Protein AF-A0A9C7Z7W5-F1 (afdb_monomer)

Foldseek 3Di:
DALVVLLVLLQVLVVVVVAHEDEFPAAFEVLDDGPCQQLQLLAPDWHKHKYKHKYAFLLPQDLWADLLHGRIFIKTKIKGQDQDDPVVVSVQVSVVSLVDNCVVWPWDWAKDWRPSLLQVWGKITGQIDTNRRRFWDWIWIQAGLNRGGPTGMIMIIGRSSSVCVNSPDPDPDIHDPVRNVSSCCLAPPDDLVVLVVLLVVLLVVLVVCLVVLNLVSSVVSLRVLSNSLSSNCNHPVDDPVRNVVSSNSSSNSSNSSSVSSNVVNVD

Solvent-accessible surface area (backbone atoms only — not comparable to full-atom values): 13882 Å² total; per-residue (Å²): 112,52,48,68,56,50,50,49,48,50,48,55,52,38,36,74,73,67,17,47,78,49,86,55,95,60,71,40,27,65,81,55,67,54,68,71,49,56,51,34,68,62,41,93,60,88,36,51,32,27,31,65,36,42,32,42,30,51,63,55,53,39,87,77,35,40,74,84,52,43,34,63,42,44,29,43,41,34,38,34,58,52,87,81,69,66,61,68,58,53,52,56,56,53,34,47,75,63,76,43,55,71,89,85,45,58,70,43,76,44,79,39,78,51,84,28,54,44,41,29,27,43,35,41,39,26,41,30,26,45,74,83,43,67,27,30,41,40,32,34,38,47,25,49,24,71,42,75,46,94,53,43,28,37,41,37,35,37,35,31,65,36,40,22,47,66,68,69,41,84,78,90,59,74,55,48,72,69,43,39,52,51,21,48,35,35,70,70,65,61,51,64,69,60,51,52,50,49,45,52,52,33,50,53,51,22,52,53,27,46,77,70,70,35,30,70,66,16,43,54,28,44,46,51,40,54,39,50,51,28,31,39,45,52,49,71,59,56,51,73,66,56,48,51,52,52,32,50,54,40,11,54,51,29,25,49,29,44,48,52,47,42,59,68,72,75,106

Secondary structure (DSSP, 8-state):
--HHHHHHHHHHHHHHTT--B----S-EETT---HHHHHHHH-SSPPEEEEEEEEE-GGG--SS-BTTB-SEEEEEEEEEE-SS--HHHHHHHHHHHTT--TTTS-EEEEEEEEEEGGGTEEEEEEEEEETTEEEEEEEEEEEETTEEPSS-EEEEEEEHHHHHHHTT--------HHHHHHHHIIIII--HHHHHHHHHHHHHHHHHHHHTT-HHHHHHHHHHHHHHHHHHHHHH---HHHHHHHHHHHHHHHHHHHHHHHHHH--

Mean predicted aligned error: 4.75 Å

Nearest PDB structures (foldseek):
  3rgl-assembly1_B  TM=8.968E-01  e=1.623E-19  Campylobacter jejuni
  7yse-assembly1_A  TM=9.007E-01  e=3.433E-19  Escherichia coli K-12
  7xjy-assembly1_B  TM=8.923E-01  e=1.804E-18  Oryza sativa Japonica Group
  8h1c-assembly1_B  TM=8.901E-01  e=6.877E-18  Oryza sativa Japonica Group
  7qcf-assembly3_D-2  TM=7.921E-01  e=1.304E-15  Escherichia coli K-12

pLDDT: mean 90.22, std 9.1, range [51.91, 98.81]

Radius of gyration: 18.54 Å; Cα contacts (8 Å, |Δi|>4): 522; chains: 1; bounding box: 46×39×47 Å

Sequence (267 aa):
MDSQEIALRLREFWEAEGCPAIPSYGSIPAGGLTFDVFFGILAPDPWCACQVVSIVDPSVALYDDDPLRPIIDSCLQVTRQDPSGDLRKRFIESLRVLEIDPRDRDVRFVAHGYDLSHLAARAAGWRVLIDGIEVGSLFYVRQLGGIDLKFAPIVVEYFLRRMEFAVGIEGEKMPTERGRQIASYVLEHANPERIGSFLSLHADECEQALGGGLYYQAYDHVLASVYLLSVLTARDGLSAKEYATRTARIADLARGCARAYVEATDA

Structure (mmCIF, N/CA/C/O backbone):
data_AF-A0A9C7Z7W5-F1
#
_entry.id   AF-A0A9C7Z7W5-F1
#
loop_
_atom_site.group_PDB
_atom_site.id
_atom_site.type_symbol
_atom_site.label_atom_id
_atom_site.label_alt_id
_atom_site.label_comp_id
_atom_site.label_asym_id
_atom_site.label_entity_id
_atom_site.label_seq_id
_atom_site.pdbx_PDB_ins_code
_atom_site.Cartn_x
_atom_site.Cartn_y
_atom_site.Cartn_z
_atom_site.occupancy
_atom_site.B_iso_or_equiv
_atom_site.auth_seq_id
_atom_site.auth_comp_id
_atom_site.auth_asym_id
_atom_site.auth_atom_id
_atom_site.pdbx_PDB_model_num
ATOM 1 N N . MET A 1 1 ? 6.626 3.732 -24.593 1.00 86.19 1 MET A N 1
ATOM 2 C CA . MET A 1 1 ? 5.348 3.893 -23.876 1.00 86.19 1 MET A CA 1
ATOM 3 C C . MET A 1 1 ? 5.620 4.534 -22.530 1.00 86.19 1 MET A C 1
ATOM 5 O O . MET A 1 1 ? 6.415 3.978 -21.783 1.00 86.19 1 MET A O 1
ATOM 9 N N . ASP A 1 2 ? 5.040 5.696 -22.240 1.00 88.75 2 ASP A N 1
ATOM 10 C CA . ASP A 1 2 ? 5.190 6.338 -20.924 1.00 88.75 2 ASP A CA 1
ATOM 11 C C . ASP A 1 2 ? 4.225 5.744 -19.876 1.00 88.75 2 ASP A C 1
ATOM 13 O O . ASP A 1 2 ? 3.385 4.900 -20.192 1.00 88.75 2 ASP A O 1
ATOM 17 N N . SER A 1 3 ? 4.326 6.184 -18.618 1.00 89.69 3 SER A N 1
ATOM 18 C CA . SER A 1 3 ? 3.473 5.722 -17.514 1.00 89.69 3 SER A CA 1
ATOM 19 C C . SER A 1 3 ? 1.976 5.894 -17.788 1.00 89.69 3 SER A C 1
ATOM 21 O O . SER A 1 3 ? 1.184 5.089 -17.302 1.00 89.69 3 SER A O 1
ATOM 23 N N . GLN A 1 4 ? 1.567 6.931 -18.531 1.00 90.56 4 GLN A N 1
ATOM 24 C CA . GLN A 1 4 ? 0.152 7.172 -18.830 1.00 90.56 4 GLN A CA 1
ATOM 25 C C . GLN A 1 4 ? -0.360 6.151 -19.844 1.00 90.56 4 GLN A C 1
ATOM 27 O O . GLN A 1 4 ? -1.421 5.560 -19.638 1.00 90.56 4 GLN A O 1
ATOM 32 N N . GLU A 1 5 ? 0.417 5.898 -20.897 1.00 93.31 5 GLU A N 1
ATOM 33 C CA . GLU A 1 5 ? 0.101 4.885 -21.899 1.00 93.31 5 GLU A CA 1
ATOM 34 C C . GLU A 1 5 ? 0.120 3.470 -21.298 1.00 93.31 5 GLU A C 1
ATOM 36 O O . GLU A 1 5 ? -0.804 2.691 -21.529 1.00 93.31 5 GLU A O 1
ATOM 41 N N . ILE A 1 6 ? 1.124 3.149 -20.472 1.00 94.88 6 ILE A N 1
ATOM 42 C CA . ILE A 1 6 ? 1.211 1.864 -19.759 1.00 94.88 6 ILE A CA 1
ATOM 43 C C . ILE A 1 6 ? -0.020 1.663 -18.869 1.00 94.88 6 ILE A C 1
ATOM 45 O O . ILE A 1 6 ? -0.659 0.610 -18.927 1.00 94.88 6 ILE A O 1
ATOM 49 N N . ALA A 1 7 ? -0.375 2.669 -18.063 1.00 95.25 7 ALA A N 1
ATOM 50 C CA . ALA A 1 7 ? -1.538 2.595 -17.187 1.00 95.25 7 ALA A CA 1
ATOM 51 C C . ALA A 1 7 ? -2.838 2.405 -17.974 1.00 95.25 7 ALA A C 1
ATOM 53 O O . ALA A 1 7 ? -3.679 1.613 -17.557 1.00 95.25 7 ALA A O 1
ATOM 54 N N . LEU A 1 8 ? -3.002 3.098 -19.106 1.00 95.94 8 LEU A N 1
ATOM 55 C CA . LEU A 1 8 ? -4.180 2.960 -19.960 1.00 95.94 8 LEU A CA 1
ATOM 56 C C . LEU A 1 8 ? -4.316 1.531 -20.499 1.00 95.94 8 LEU A C 1
ATOM 58 O O . LEU A 1 8 ? -5.351 0.908 -20.281 1.00 95.94 8 LEU A O 1
ATOM 62 N N . ARG A 1 9 ? -3.264 0.980 -21.120 1.00 97.06 9 ARG A N 1
ATOM 63 C CA . ARG A 1 9 ? -3.315 -0.374 -21.701 1.00 97.06 9 ARG A CA 1
ATOM 64 C C . ARG A 1 9 ? -3.549 -1.456 -20.646 1.00 97.06 9 ARG A C 1
ATOM 66 O O . ARG A 1 9 ? -4.314 -2.391 -20.872 1.00 97.06 9 ARG A O 1
ATOM 73 N N . LEU A 1 10 ? -2.909 -1.338 -19.480 1.00 96.81 10 LEU A N 1
ATOM 74 C CA . LEU A 1 10 ? -3.140 -2.274 -18.378 1.00 96.81 10 LEU A CA 1
ATOM 75 C C . LEU A 1 10 ? -4.563 -2.153 -17.816 1.00 96.81 10 LEU A C 1
ATOM 77 O O . LEU A 1 10 ? -5.174 -3.174 -17.515 1.00 96.81 10 LEU A O 1
ATOM 81 N N . ARG A 1 11 ? -5.110 -0.937 -17.689 1.00 96.06 11 ARG A N 1
ATOM 82 C CA . ARG A 1 11 ? -6.509 -0.744 -17.279 1.00 96.06 11 ARG A CA 1
ATOM 83 C C . ARG A 1 11 ? -7.469 -1.417 -18.250 1.00 96.06 11 ARG A C 1
ATOM 85 O O . ARG A 1 11 ? -8.295 -2.197 -17.800 1.00 96.06 11 ARG A O 1
ATOM 92 N N . GLU A 1 12 ? -7.309 -1.190 -19.551 1.00 96.81 12 GLU A N 1
ATOM 93 C CA . GLU A 1 12 ? -8.142 -1.821 -20.584 1.00 96.81 12 GLU A CA 1
ATOM 94 C C . GLU A 1 12 ? -8.078 -3.357 -20.509 1.00 96.81 12 GLU A C 1
ATOM 96 O O . GLU A 1 12 ? -9.102 -4.033 -20.615 1.00 96.81 12 GLU A O 1
ATOM 101 N N . PHE A 1 13 ? -6.888 -3.920 -20.260 1.00 96.25 13 PHE A N 1
ATOM 102 C CA . PHE A 1 13 ? -6.719 -5.357 -20.028 1.00 96.25 13 PHE A CA 1
ATOM 103 C C . PHE A 1 13 ? -7.526 -5.847 -18.815 1.00 96.25 13 PHE A C 1
ATOM 105 O O . PHE A 1 13 ? -8.248 -6.839 -18.912 1.00 96.25 13 PHE A O 1
ATOM 112 N N . TRP A 1 14 ? -7.428 -5.163 -17.674 1.00 94.44 14 TRP A N 1
ATOM 113 C CA . TRP A 1 14 ? -8.122 -5.577 -16.452 1.00 94.44 14 TRP A CA 1
ATOM 114 C C . TRP A 1 14 ? -9.634 -5.345 -16.514 1.00 94.44 14 TRP A C 1
ATOM 116 O O . TRP A 1 14 ? -10.393 -6.171 -16.005 1.00 94.44 14 TRP A O 1
ATOM 126 N N . GLU A 1 15 ? -10.088 -4.300 -17.203 1.00 95.12 15 GLU A N 1
ATOM 127 C CA . GLU A 1 15 ? -11.504 -4.082 -17.501 1.00 95.12 15 GLU A CA 1
ATOM 128 C C . GLU A 1 15 ? -12.072 -5.228 -18.347 1.00 95.12 15 GLU A C 1
ATOM 130 O O . GLU A 1 15 ? -13.135 -5.761 -18.023 1.00 95.12 15 GLU A O 1
ATOM 135 N N . ALA A 1 16 ? -11.334 -5.683 -19.366 1.00 94.44 16 ALA A N 1
ATOM 136 C CA . ALA A 1 16 ? -11.712 -6.851 -20.164 1.00 94.44 16 ALA A CA 1
ATOM 137 C C . ALA A 1 16 ? -11.732 -8.162 -19.349 1.00 94.44 16 ALA A C 1
ATOM 139 O O . ALA A 1 16 ? -12.512 -9.065 -19.651 1.00 94.44 16 ALA A O 1
ATOM 140 N N . GLU A 1 17 ? -10.930 -8.258 -18.284 1.00 90.44 17 GLU A N 1
ATOM 141 C CA . GLU A 1 17 ? -10.930 -9.373 -17.323 1.00 90.44 17 GLU A CA 1
ATOM 142 C C . GLU A 1 17 ? -12.014 -9.248 -16.227 1.00 90.44 17 GLU A C 1
ATOM 144 O O . GLU A 1 17 ? -12.068 -10.084 -15.316 1.00 90.44 17 GLU A O 1
ATOM 149 N N . GLY A 1 18 ? -12.894 -8.242 -16.325 1.00 90.44 18 GLY A N 1
ATOM 150 C CA . GLY A 1 18 ? -14.046 -8.036 -15.442 1.00 90.44 18 GLY A CA 1
ATOM 151 C C . GLY A 1 18 ? -13.781 -7.136 -14.233 1.00 90.44 18 GLY A C 1
ATOM 152 O O . GLY A 1 18 ? -14.561 -7.154 -13.284 1.00 90.44 18 GLY A O 1
ATOM 153 N N . CYS A 1 19 ? -12.691 -6.368 -14.245 1.00 92.69 19 CYS A N 1
ATOM 154 C CA . CYS A 1 19 ? -12.271 -5.513 -13.139 1.00 92.69 19 CYS A CA 1
ATOM 155 C C . CYS A 1 19 ? -12.368 -4.034 -13.541 1.00 92.69 19 CYS A C 1
ATOM 157 O O . CYS A 1 19 ? -11.417 -3.499 -14.115 1.00 92.69 19 CYS A O 1
ATOM 159 N N . PRO A 1 20 ? -13.512 -3.373 -13.280 1.00 93.88 20 PRO A N 1
ATOM 160 C CA . PRO A 1 20 ? -13.775 -2.015 -13.746 1.00 93.88 20 PRO A CA 1
ATOM 161 C C . PRO A 1 20 ? -12.736 -1.016 -13.236 1.00 93.88 20 PRO A C 1
ATOM 163 O O . PRO A 1 20 ? -12.264 -1.125 -12.099 1.00 93.88 20 PRO A O 1
ATOM 166 N N . ALA A 1 21 ? -12.410 -0.014 -14.056 1.00 94.44 21 ALA A N 1
ATOM 167 C CA . ALA A 1 21 ? -11.600 1.096 -13.593 1.00 94.44 21 ALA A CA 1
ATOM 168 C C . ALA A 1 21 ? -12.416 2.035 -12.704 1.00 94.44 21 ALA A C 1
ATOM 170 O O . ALA A 1 21 ? -13.480 2.519 -13.097 1.00 94.44 21 ALA A O 1
ATOM 171 N N . ILE A 1 22 ? -11.881 2.341 -11.529 1.00 94.25 22 ILE A N 1
ATOM 172 C CA . ILE A 1 22 ? -12.480 3.275 -10.577 1.00 94.25 22 ILE A CA 1
ATOM 173 C C . ILE A 1 22 ? -11.538 4.460 -10.334 1.00 94.25 22 ILE A C 1
ATOM 175 O O . ILE A 1 22 ? -10.316 4.326 -10.480 1.00 94.25 22 ILE A O 1
ATOM 179 N N . PRO A 1 23 ? -12.073 5.645 -9.996 1.00 91.62 23 PRO A N 1
ATOM 180 C CA . PRO A 1 23 ? -11.237 6.748 -9.555 1.00 91.62 23 PRO A CA 1
ATOM 181 C C . PRO A 1 23 ? -10.585 6.404 -8.215 1.00 91.62 23 PRO A C 1
ATOM 183 O O . PRO A 1 23 ? -11.223 5.835 -7.336 1.00 91.62 23 PRO A O 1
ATOM 186 N N . SER A 1 24 ? -9.325 6.798 -8.046 1.00 88.88 24 SER A N 1
ATOM 187 C CA . SER A 1 24 ? -8.667 6.715 -6.744 1.00 88.88 24 SER A CA 1
ATOM 188 C C . SER A 1 24 ? -9.140 7.852 -5.837 1.00 88.88 24 SER A C 1
ATOM 190 O O . SER A 1 24 ? -9.234 8.999 -6.279 1.00 88.88 24 SER A O 1
ATOM 192 N N . TYR A 1 25 ? -9.394 7.542 -4.563 1.00 88.44 25 TYR A N 1
ATOM 193 C CA . TYR A 1 25 ? -9.739 8.540 -3.543 1.00 88.44 25 TYR A CA 1
ATOM 194 C C . TYR A 1 25 ? -8.619 9.571 -3.319 1.00 88.44 25 TYR A C 1
ATOM 196 O O . TYR A 1 25 ? -8.880 10.757 -3.130 1.00 88.44 25 TYR A O 1
ATOM 204 N N . GLY A 1 26 ? -7.359 9.132 -3.365 1.00 89.25 26 GLY A N 1
ATOM 205 C CA . GLY A 1 26 ? -6.202 9.971 -3.079 1.00 89.25 26 GLY A CA 1
ATOM 206 C C . GLY A 1 26 ? -4.907 9.170 -3.006 1.00 89.25 26 GLY A C 1
ATOM 207 O O . GLY A 1 26 ? -4.882 7.960 -3.229 1.00 89.25 26 GLY A O 1
ATOM 208 N N . SER A 1 27 ? -3.806 9.854 -2.693 1.00 91.81 27 SER A N 1
ATOM 209 C CA . SER A 1 27 ? -2.528 9.182 -2.457 1.00 91.81 27 SER A CA 1
ATOM 210 C C . SER A 1 27 ? -2.563 8.351 -1.179 1.00 91.81 27 SER A C 1
ATOM 212 O O . SER A 1 27 ? -3.127 8.792 -0.179 1.00 91.81 27 SER A O 1
ATOM 214 N N . ILE A 1 28 ? -1.869 7.218 -1.180 1.00 94.06 28 ILE A N 1
ATOM 215 C CA . ILE A 1 28 ? -1.703 6.366 0.002 1.00 94.06 28 ILE A CA 1
ATOM 216 C C . ILE A 1 28 ? -0.230 6.306 0.425 1.00 94.06 28 ILE A C 1
ATOM 218 O O . ILE A 1 28 ? 0.661 6.481 -0.414 1.00 94.06 28 ILE A O 1
ATOM 222 N N . PRO A 1 29 ? 0.068 6.051 1.708 1.00 93.94 29 PRO A N 1
ATOM 223 C CA . PRO A 1 29 ? 1.420 5.687 2.105 1.00 93.94 29 PRO A CA 1
ATOM 224 C C . PRO A 1 29 ? 1.806 4.315 1.539 1.00 93.94 29 PRO A C 1
ATOM 226 O O . PRO A 1 29 ? 0.943 3.457 1.336 1.00 93.94 29 PRO A O 1
ATOM 229 N N . ALA A 1 30 ? 3.102 4.068 1.345 1.00 87.81 30 ALA A N 1
ATOM 230 C CA . ALA A 1 30 ? 3.581 2.713 1.076 1.00 87.81 30 ALA A CA 1
ATOM 231 C C . ALA A 1 30 ? 3.160 1.739 2.186 1.00 87.81 30 ALA A C 1
ATOM 233 O O . ALA A 1 30 ? 3.174 2.073 3.371 1.00 87.81 30 ALA A O 1
ATOM 234 N N . GLY A 1 31 ? 2.735 0.539 1.785 1.00 84.06 31 GLY A N 1
ATOM 235 C CA . GLY A 1 31 ? 2.129 -0.444 2.685 1.00 84.06 31 GLY A CA 1
ATOM 236 C C . GLY A 1 31 ? 0.690 -0.114 3.108 1.00 84.06 31 GLY A C 1
ATOM 237 O O . GLY A 1 31 ? 0.086 -0.891 3.845 1.00 84.06 31 GLY A O 1
ATOM 238 N N . GLY A 1 32 ? 0.117 1.011 2.675 1.00 88.31 32 GLY A N 1
ATOM 239 C CA . GLY A 1 32 ? -1.316 1.278 2.781 1.00 88.31 32 GLY A CA 1
ATOM 240 C C . GLY A 1 32 ? -2.119 0.512 1.726 1.00 88.31 32 GLY A C 1
ATOM 241 O O . GLY A 1 32 ? -1.583 0.085 0.706 1.00 88.31 32 GLY A O 1
ATOM 242 N N . LEU A 1 33 ? -3.422 0.367 1.957 1.00 91.75 33 LEU A N 1
ATOM 243 C CA . LEU A 1 33 ? -4.390 -0.066 0.947 1.00 91.75 33 LEU A CA 1
ATOM 244 C C . LEU A 1 33 ? -5.354 1.098 0.712 1.00 91.75 33 LEU A C 1
ATOM 246 O O . LEU A 1 33 ? -5.660 1.828 1.654 1.00 91.75 33 LEU A O 1
ATOM 250 N N . THR A 1 34 ? -5.839 1.311 -0.514 1.00 92.44 34 THR A N 1
ATOM 251 C CA . THR A 1 34 ? -6.902 2.313 -0.690 1.00 92.44 34 THR A CA 1
ATOM 252 C C . THR A 1 34 ? -8.182 1.843 -0.008 1.00 92.44 34 THR A C 1
ATOM 254 O O . THR A 1 34 ? -8.346 0.660 0.294 1.00 92.44 34 THR A O 1
ATOM 257 N N . PHE A 1 35 ? -9.125 2.764 0.161 1.00 91.94 35 PHE A N 1
ATOM 258 C CA . PHE A 1 35 ? -10.491 2.481 0.590 1.00 91.94 35 PHE A CA 1
ATOM 259 C C . PHE A 1 35 ? -11.117 1.303 -0.157 1.00 91.94 35 PHE A C 1
ATOM 261 O O . PHE A 1 35 ? -11.547 0.327 0.454 1.00 91.94 35 PHE A O 1
ATOM 268 N N . ASP A 1 36 ? -11.099 1.374 -1.482 1.00 90.19 36 ASP A N 1
ATOM 269 C CA . ASP A 1 36 ? -11.708 0.387 -2.371 1.00 90.19 36 ASP A CA 1
ATOM 270 C C . ASP A 1 36 ? -11.054 -0.990 -2.258 1.00 90.19 36 ASP A C 1
ATOM 272 O O . ASP A 1 36 ? -11.703 -2.009 -2.477 1.00 90.19 36 ASP A O 1
ATOM 276 N N . VAL A 1 37 ? -9.771 -1.042 -1.892 1.00 90.88 37 VAL A N 1
ATOM 277 C CA . VAL A 1 37 ? -9.077 -2.306 -1.644 1.00 90.88 37 VAL A CA 1
ATOM 278 C C . VAL A 1 37 ? -9.360 -2.810 -0.236 1.00 90.88 37 VAL A C 1
ATOM 280 O O . VAL A 1 37 ? -9.774 -3.953 -0.076 1.00 90.88 37 VAL A O 1
ATOM 283 N N . PHE A 1 38 ? -9.179 -1.974 0.788 1.00 93.69 38 PHE A N 1
ATOM 284 C CA . PHE A 1 38 ? -9.350 -2.373 2.183 1.00 93.69 38 PHE A CA 1
ATOM 285 C C . PHE A 1 38 ? -10.782 -2.837 2.470 1.00 93.69 38 PHE A C 1
ATOM 287 O O . PHE A 1 38 ? -10.984 -3.941 2.972 1.00 93.69 38 PHE A O 1
ATOM 294 N N . PHE A 1 39 ? -11.777 -2.025 2.110 1.00 93.25 39 PHE A N 1
ATOM 295 C CA . PHE A 1 39 ? -13.184 -2.349 2.330 1.00 93.25 39 PHE A CA 1
ATOM 296 C C . PHE A 1 39 ? -13.727 -3.312 1.273 1.00 93.25 39 PHE A C 1
ATOM 298 O O . PHE A 1 39 ? -14.463 -4.227 1.624 1.00 93.25 39 PHE A O 1
ATOM 305 N N . GLY A 1 40 ? -13.310 -3.200 0.006 1.00 90.62 40 GLY A N 1
ATOM 306 C CA . GLY A 1 40 ? -13.745 -4.127 -1.046 1.00 90.62 40 GLY A CA 1
ATOM 307 C C . GLY A 1 40 ? -13.301 -5.575 -0.805 1.00 90.62 40 GLY A C 1
ATOM 308 O O . GLY A 1 40 ? -14.031 -6.515 -1.111 1.00 90.62 40 GLY A O 1
ATOM 309 N N . ILE A 1 41 ? -12.135 -5.790 -0.189 1.00 89.19 41 ILE A N 1
ATOM 310 C CA . ILE A 1 41 ? -11.704 -7.125 0.259 1.00 89.19 41 ILE A CA 1
ATOM 311 C C . ILE A 1 41 ? -12.621 -7.689 1.354 1.00 89.19 41 ILE A C 1
ATOM 313 O O . ILE A 1 41 ? -12.842 -8.899 1.398 1.00 89.19 41 ILE A O 1
ATOM 317 N N . LEU A 1 42 ? -13.115 -6.829 2.242 1.00 91.19 42 LEU A N 1
ATOM 318 C CA . LEU A 1 42 ? -13.975 -7.204 3.365 1.00 91.19 42 LEU A CA 1
ATOM 319 C C . LEU A 1 42 ? -15.455 -7.292 2.977 1.00 91.19 42 LEU A C 1
ATOM 321 O O . LEU A 1 42 ? -16.257 -7.743 3.790 1.00 91.19 42 LEU A O 1
ATOM 325 N N . ALA A 1 43 ? -15.817 -6.843 1.773 1.00 89.00 43 ALA A N 1
ATOM 326 C CA . ALA A 1 43 ? -17.192 -6.810 1.307 1.00 89.00 43 ALA A CA 1
ATOM 327 C C . ALA A 1 43 ? -17.806 -8.223 1.263 1.00 89.00 43 ALA A C 1
ATOM 329 O O . ALA A 1 43 ? -17.103 -9.189 0.938 1.00 89.00 43 ALA A O 1
ATOM 330 N N . PRO A 1 44 ? -19.114 -8.355 1.558 1.00 84.12 44 PRO A N 1
ATOM 331 C CA . PRO A 1 44 ? -19.796 -9.647 1.537 1.00 84.12 44 PRO A CA 1
ATOM 332 C C . PRO A 1 44 ? -19.864 -10.248 0.126 1.00 84.12 44 PRO A C 1
ATOM 334 O O . PRO A 1 44 ? -19.740 -11.466 -0.034 1.00 84.12 44 PRO A O 1
ATOM 337 N N . ASP A 1 45 ? -20.021 -9.395 -0.889 1.00 84.38 45 ASP A N 1
ATOM 338 C CA . ASP A 1 45 ? -20.040 -9.787 -2.294 1.00 84.38 45 ASP A CA 1
ATOM 339 C C . ASP A 1 45 ? -18.633 -9.736 -2.918 1.00 84.38 45 ASP A C 1
ATOM 341 O O . ASP A 1 45 ? -17.834 -8.858 -2.575 1.00 84.38 45 ASP A O 1
ATOM 345 N N . PRO A 1 46 ? -18.317 -10.630 -3.879 1.00 81.81 46 PRO A N 1
ATOM 346 C CA . PRO A 1 46 ? -17.043 -10.598 -4.582 1.00 81.81 46 PRO A CA 1
ATOM 347 C C . PRO A 1 46 ? -16.764 -9.248 -5.247 1.00 81.81 46 PRO A C 1
ATOM 349 O O . PRO A 1 46 ? -17.498 -8.804 -6.128 1.00 81.81 46 PRO A O 1
ATOM 352 N N . TRP A 1 47 ? -15.650 -8.629 -4.862 1.00 84.50 47 TRP A N 1
ATOM 353 C CA . TRP A 1 47 ? -15.195 -7.351 -5.402 1.00 84.50 47 TRP A CA 1
ATOM 354 C C . TRP A 1 47 ? -14.111 -7.530 -6.475 1.00 84.50 47 TRP A C 1
ATOM 356 O O . TRP A 1 47 ? -13.172 -8.319 -6.300 1.00 84.50 47 TRP A O 1
ATOM 366 N N . CYS A 1 48 ? -14.208 -6.759 -7.566 1.00 89.50 48 CYS A N 1
ATOM 367 C CA . CYS A 1 48 ? -13.069 -6.480 -8.437 1.00 89.50 48 CYS A CA 1
ATOM 368 C C . CYS A 1 48 ? -13.013 -5.009 -8.857 1.00 89.50 48 CYS A C 1
ATOM 370 O O . CYS A 1 48 ? -14.043 -4.435 -9.200 1.00 89.50 48 CYS A O 1
ATOM 372 N N . ALA A 1 49 ? -11.811 -4.430 -8.898 1.00 92.44 49 ALA A N 1
ATOM 373 C CA . ALA A 1 49 ? -11.567 -3.099 -9.447 1.00 92.44 49 ALA A CA 1
ATOM 374 C C . ALA A 1 49 ? -10.094 -2.897 -9.835 1.00 92.44 49 ALA A C 1
ATOM 376 O O . ALA A 1 49 ? -9.201 -3.561 -9.299 1.00 92.44 49 ALA A O 1
ATOM 377 N N . CYS A 1 50 ? -9.833 -1.939 -10.725 1.00 94.00 50 CYS A N 1
ATOM 378 C CA . CYS A 1 50 ? -8.495 -1.414 -10.989 1.00 94.00 50 CYS A CA 1
ATOM 379 C C . CYS A 1 50 ? -8.451 0.117 -10.871 1.00 94.00 50 CYS A C 1
ATOM 381 O O . CYS A 1 50 ? -9.412 0.811 -11.192 1.00 94.00 50 CYS A O 1
ATOM 383 N N . GLN A 1 51 ? -7.337 0.667 -10.396 1.00 94.38 51 GLN A N 1
ATOM 384 C CA . GLN A 1 51 ? -7.182 2.108 -10.176 1.00 94.38 51 GLN A CA 1
ATOM 385 C C . GLN A 1 51 ? -5.716 2.523 -10.205 1.00 94.38 51 GLN A C 1
ATOM 387 O O . GLN A 1 51 ? -4.835 1.785 -9.765 1.00 94.38 51 GLN A O 1
ATOM 392 N N . VAL A 1 52 ? -5.453 3.727 -10.707 1.00 95.00 52 VAL A N 1
ATOM 393 C CA . VAL A 1 52 ? -4.122 4.337 -10.634 1.00 95.00 52 VAL A CA 1
ATOM 394 C C . VAL A 1 52 ? -4.030 5.136 -9.343 1.00 95.00 52 VAL A C 1
ATOM 396 O O . VAL A 1 52 ? -4.843 6.026 -9.105 1.00 95.00 52 VAL A O 1
ATOM 399 N N . VAL A 1 53 ? -3.029 4.827 -8.526 1.00 94.06 53 VAL A N 1
ATOM 400 C CA . VAL A 1 53 ? -2.835 5.382 -7.188 1.00 94.06 53 VAL A CA 1
ATOM 401 C C . VAL A 1 53 ? -1.435 5.970 -7.087 1.00 94.06 53 VAL A C 1
ATOM 403 O O . VAL A 1 53 ? -0.460 5.382 -7.556 1.00 94.06 53 VAL A O 1
ATOM 406 N N . SER A 1 54 ? -1.323 7.141 -6.464 1.00 93.06 54 SER A N 1
ATOM 407 C CA . SER A 1 54 ? -0.021 7.695 -6.080 1.00 93.06 54 SER A CA 1
ATOM 408 C C . SER A 1 54 ? 0.383 7.148 -4.716 1.00 93.06 54 SER A C 1
ATOM 410 O O . SER A 1 54 ? -0.387 7.252 -3.762 1.00 93.06 54 SER A O 1
ATOM 412 N N . ILE A 1 55 ? 1.584 6.591 -4.619 1.00 92.31 55 ILE A N 1
ATOM 413 C CA . ILE A 1 55 ? 2.141 6.056 -3.377 1.00 92.31 55 ILE A CA 1
ATOM 414 C C . ILE A 1 55 ? 3.237 7.001 -2.908 1.00 92.31 55 ILE A C 1
ATOM 416 O O . ILE A 1 55 ? 4.107 7.373 -3.692 1.00 92.31 55 ILE A O 1
ATOM 420 N N . VAL A 1 56 ? 3.203 7.389 -1.636 1.00 92.62 56 VAL A N 1
ATOM 421 C CA . VAL A 1 56 ? 4.278 8.171 -1.018 1.00 92.62 56 VAL A CA 1
ATOM 422 C C . VAL A 1 56 ? 4.954 7.316 0.043 1.00 92.62 56 VAL A C 1
ATOM 424 O O . VAL A 1 56 ? 4.297 6.845 0.972 1.00 92.62 56 VAL A O 1
ATOM 427 N N . ASP A 1 57 ? 6.262 7.119 -0.077 1.00 91.81 57 ASP A N 1
ATOM 428 C CA . ASP A 1 57 ? 7.042 6.286 0.837 1.00 91.81 57 ASP A CA 1
ATOM 429 C C . ASP A 1 57 ? 8.147 7.089 1.538 1.00 91.81 57 ASP A C 1
ATOM 431 O O . ASP A 1 57 ? 9.296 7.100 1.100 1.00 91.81 57 ASP A O 1
ATOM 435 N N . PRO A 1 58 ? 7.847 7.745 2.670 1.00 91.69 58 PRO A N 1
ATOM 436 C CA . PRO A 1 58 ? 8.868 8.435 3.453 1.00 91.69 58 PRO A CA 1
ATOM 437 C C . PRO A 1 58 ? 10.038 7.543 3.892 1.00 91.69 58 PRO A C 1
ATOM 439 O O . PRO A 1 58 ? 11.119 8.061 4.156 1.00 91.69 58 PRO A O 1
ATOM 442 N N . SER A 1 59 ? 9.848 6.219 3.981 1.00 87.94 59 SER A N 1
ATOM 443 C CA . SER A 1 59 ? 10.878 5.298 4.480 1.00 87.94 59 SER A CA 1
ATOM 444 C C . SER A 1 59 ? 12.065 5.138 3.528 1.00 87.94 59 SER A C 1
ATOM 446 O O . SER A 1 59 ? 13.137 4.707 3.952 1.00 87.94 59 SER A O 1
ATOM 448 N N . VAL A 1 60 ? 11.894 5.517 2.258 1.00 87.50 60 VAL A N 1
ATOM 449 C CA . VAL A 1 60 ? 12.935 5.455 1.221 1.00 87.50 60 VAL A CA 1
ATOM 450 C C . VAL A 1 60 ? 13.527 6.823 0.907 1.00 87.50 60 VAL A C 1
ATOM 452 O O . VAL A 1 60 ? 14.176 6.985 -0.122 1.00 87.50 60 VAL A O 1
ATOM 455 N N . ALA A 1 61 ? 13.296 7.820 1.765 1.00 85.56 61 ALA A N 1
ATOM 456 C CA . ALA A 1 61 ? 13.805 9.167 1.561 1.00 85.56 61 ALA A CA 1
ATOM 457 C C . ALA A 1 61 ? 15.332 9.169 1.370 1.00 85.56 61 ALA A C 1
ATOM 459 O O . ALA A 1 61 ? 16.096 8.850 2.280 1.00 85.56 61 ALA A O 1
ATOM 460 N N . LEU A 1 62 ? 15.759 9.573 0.175 1.00 80.38 62 LEU A N 1
ATOM 461 C CA . LEU A 1 62 ? 17.145 9.803 -0.218 1.00 80.38 62 LEU A CA 1
ATOM 462 C C . LEU A 1 62 ? 17.238 11.192 -0.862 1.00 80.38 62 LEU A C 1
ATOM 464 O O . LEU A 1 62 ? 16.283 11.653 -1.487 1.00 80.38 62 LEU A O 1
ATOM 468 N N . TYR A 1 63 ? 18.382 11.867 -0.713 1.00 68.31 63 TYR A N 1
ATOM 469 C CA . TYR A 1 63 ? 18.617 13.167 -1.359 1.00 68.31 63 TYR A CA 1
ATOM 470 C C . TYR A 1 63 ? 18.571 13.058 -2.886 1.00 68.31 63 TYR A C 1
ATOM 472 O O . TYR A 1 63 ? 17.942 13.880 -3.557 1.00 68.31 63 TYR A O 1
ATOM 480 N N . ASP A 1 64 ? 19.182 11.993 -3.399 1.00 66.00 64 ASP A N 1
ATOM 481 C CA . ASP A 1 64 ? 19.160 11.607 -4.800 1.00 66.00 64 ASP A CA 1
ATOM 482 C C . ASP A 1 64 ? 18.133 10.471 -4.959 1.00 66.00 64 ASP A C 1
ATOM 484 O O . ASP A 1 64 ? 18.490 9.297 -4.932 1.00 66.00 64 ASP A O 1
ATOM 488 N N . ASP A 1 65 ? 16.844 10.840 -5.006 1.00 69.06 65 ASP A N 1
ATOM 489 C CA . ASP A 1 65 ? 15.677 9.982 -5.306 1.00 69.06 65 ASP A CA 1
ATOM 490 C C . ASP A 1 65 ? 16.043 8.877 -6.311 1.00 69.06 65 ASP A C 1
ATOM 492 O O . ASP A 1 65 ? 16.395 9.156 -7.460 1.00 69.06 65 ASP A O 1
ATOM 496 N N . ASP A 1 66 ? 15.988 7.623 -5.861 1.00 77.69 66 ASP A N 1
ATOM 497 C CA . ASP A 1 66 ? 16.317 6.463 -6.686 1.00 77.69 66 ASP A CA 1
ATOM 498 C C . ASP A 1 66 ? 15.228 6.302 -7.762 1.00 77.69 66 ASP A C 1
ATOM 500 O O . ASP A 1 66 ? 14.059 6.104 -7.418 1.00 77.69 66 ASP A O 1
ATOM 504 N N . PRO A 1 67 ? 15.556 6.348 -9.067 1.00 75.69 67 PRO A N 1
ATOM 505 C CA . PRO A 1 67 ? 14.552 6.209 -10.120 1.00 75.69 67 PRO A CA 1
ATOM 506 C C . PRO A 1 67 ? 13.826 4.855 -10.087 1.00 75.69 67 PRO A C 1
ATOM 508 O O . PRO A 1 67 ? 12.693 4.763 -10.568 1.00 75.69 67 PRO A O 1
ATOM 511 N N . LEU A 1 68 ? 14.448 3.820 -9.511 1.00 81.69 68 LEU A N 1
ATOM 512 C CA . LEU A 1 68 ? 13.865 2.492 -9.321 1.00 81.69 68 LEU A CA 1
ATOM 513 C C . LEU A 1 68 ? 13.157 2.336 -7.972 1.00 81.69 68 LEU A C 1
ATOM 515 O O . LEU A 1 68 ? 12.453 1.347 -7.771 1.00 81.69 68 LEU A O 1
ATOM 519 N N . ARG A 1 69 ? 13.318 3.288 -7.052 1.00 83.50 69 ARG A N 1
ATOM 520 C CA . ARG A 1 69 ? 12.649 3.291 -5.749 1.00 83.50 69 ARG A CA 1
ATOM 521 C C . ARG A 1 69 ? 12.315 4.723 -5.308 1.00 83.50 69 ARG A C 1
ATOM 523 O O . ARG A 1 69 ? 12.838 5.185 -4.293 1.00 83.50 69 ARG A O 1
ATOM 530 N N . PRO A 1 70 ? 11.454 5.425 -6.065 1.00 86.00 70 PRO A N 1
ATOM 531 C CA . PRO A 1 70 ? 11.202 6.831 -5.816 1.00 86.00 70 PRO A CA 1
ATOM 532 C C . PRO A 1 70 ? 10.373 7.036 -4.545 1.00 86.00 70 PRO A C 1
ATOM 534 O O . PRO A 1 70 ? 9.512 6.220 -4.211 1.00 86.00 70 PRO A O 1
ATOM 537 N N . ILE A 1 71 ? 10.562 8.178 -3.882 1.00 89.12 71 ILE A N 1
ATOM 538 C CA . ILE A 1 71 ? 9.756 8.573 -2.713 1.00 89.12 71 ILE A CA 1
ATOM 539 C C . ILE A 1 71 ? 8.279 8.799 -3.066 1.00 89.12 71 ILE A C 1
ATOM 541 O O . ILE A 1 71 ? 7.401 8.621 -2.223 1.00 89.12 71 ILE A O 1
ATOM 545 N N . ILE A 1 72 ? 7.996 9.189 -4.314 1.00 89.50 72 ILE A N 1
ATOM 546 C CA . ILE A 1 72 ? 6.646 9.240 -4.882 1.00 89.50 72 ILE A CA 1
ATOM 547 C C . ILE A 1 72 ? 6.606 8.294 -6.076 1.00 89.50 72 ILE A C 1
ATOM 549 O O . ILE A 1 72 ? 7.196 8.583 -7.121 1.00 89.50 72 ILE A O 1
ATOM 553 N N . ASP A 1 73 ? 5.863 7.206 -5.934 1.00 88.25 73 ASP A N 1
ATOM 554 C CA . ASP A 1 73 ? 5.613 6.248 -7.003 1.00 88.25 73 ASP A CA 1
ATOM 555 C C . ASP A 1 73 ? 4.173 6.381 -7.521 1.00 88.25 73 ASP A C 1
ATOM 557 O O . ASP A 1 73 ? 3.288 6.958 -6.882 1.00 88.25 73 ASP A O 1
ATOM 561 N N . SER A 1 74 ? 3.927 5.870 -8.720 1.00 90.38 74 SER A N 1
ATOM 562 C CA . SER A 1 74 ? 2.587 5.735 -9.287 1.00 90.38 74 SER A CA 1
ATOM 563 C C . SER A 1 74 ? 2.357 4.275 -9.616 1.00 90.38 74 SER A C 1
ATOM 565 O O . SER A 1 74 ? 3.122 3.665 -10.360 1.00 90.38 74 SER A O 1
ATOM 567 N N . CYS A 1 75 ? 1.298 3.718 -9.050 1.00 92.75 75 CYS A N 1
ATOM 568 C CA . CYS A 1 75 ? 0.979 2.310 -9.154 1.00 92.75 75 CYS A CA 1
ATOM 569 C C . CYS A 1 75 ? -0.377 2.128 -9.830 1.00 92.75 75 CYS A C 1
ATOM 571 O O . CYS A 1 75 ? -1.325 2.839 -9.502 1.00 92.75 75 CYS A O 1
ATOM 573 N N . LEU A 1 76 ? -0.496 1.165 -10.744 1.00 94.94 76 LEU A N 1
ATOM 574 C CA . LEU A 1 76 ? -1.804 0.598 -11.057 1.00 94.94 76 LEU A CA 1
ATOM 575 C C . LEU A 1 76 ? -2.070 -0.534 -10.065 1.00 94.94 76 LEU A C 1
ATOM 577 O O . LEU A 1 76 ? -1.406 -1.569 -10.123 1.00 94.94 76 LEU A O 1
ATOM 581 N N . GLN A 1 77 ? -3.045 -0.334 -9.185 1.00 93.44 77 GLN A N 1
ATOM 582 C CA . GLN A 1 77 ? -3.497 -1.340 -8.238 1.00 93.44 77 GLN A CA 1
ATOM 583 C C . GLN A 1 77 ? -4.744 -2.034 -8.786 1.00 93.44 77 GLN A C 1
ATOM 585 O O . GLN A 1 77 ? -5.712 -1.382 -9.180 1.00 93.44 77 GLN A O 1
ATOM 590 N N . VAL A 1 78 ? -4.729 -3.362 -8.800 1.00 92.44 78 VAL A N 1
ATOM 591 C CA . VAL A 1 78 ? -5.862 -4.208 -9.177 1.00 92.44 78 VAL A CA 1
ATOM 592 C C . VAL A 1 78 ? -6.183 -5.100 -8.002 1.00 92.44 78 VAL A C 1
ATOM 594 O O . VAL A 1 78 ? -5.306 -5.786 -7.484 1.00 92.44 78 VAL A O 1
ATOM 597 N N . THR A 1 79 ? -7.438 -5.096 -7.580 1.00 90.94 79 THR A N 1
ATOM 598 C CA . THR A 1 79 ? -7.922 -5.971 -6.514 1.00 90.94 79 THR A CA 1
ATOM 599 C C . THR A 1 79 ? -9.004 -6.858 -7.068 1.00 90.94 79 THR A C 1
ATOM 601 O O . THR A 1 79 ? -9.922 -6.354 -7.704 1.00 90.94 79 THR A O 1
ATOM 604 N N . ARG A 1 80 ? -8.900 -8.162 -6.820 1.00 86.69 80 ARG A N 1
ATOM 605 C CA . ARG A 1 80 ? -9.861 -9.165 -7.277 1.00 86.69 80 ARG A CA 1
ATOM 606 C C . ARG A 1 80 ? -10.045 -10.232 -6.216 1.00 86.69 80 ARG A C 1
ATOM 608 O O . ARG A 1 80 ? -9.068 -10.821 -5.763 1.00 86.69 80 ARG A O 1
ATOM 615 N N . GLN A 1 81 ? -11.279 -10.572 -5.879 1.00 80.12 81 GLN A N 1
ATOM 616 C CA . GLN A 1 81 ? -11.546 -11.838 -5.202 1.00 80.12 81 GLN A CA 1
ATOM 617 C C . GLN A 1 81 ? -11.552 -12.968 -6.250 1.00 80.12 81 GLN A C 1
ATOM 619 O O . GLN A 1 81 ? -12.502 -13.101 -7.017 1.00 80.12 81 GLN A O 1
ATOM 624 N N . ASP A 1 82 ? -10.474 -13.757 -6.340 1.00 69.00 82 ASP A N 1
ATOM 625 C CA . ASP A 1 82 ? -10.396 -14.917 -7.246 1.00 69.00 82 ASP A CA 1
ATOM 626 C C . ASP A 1 82 ? -10.031 -16.194 -6.471 1.00 69.00 82 ASP A C 1
ATOM 628 O O . ASP A 1 82 ? -8.882 -16.368 -6.061 1.00 69.00 82 ASP A O 1
ATOM 632 N N . PRO A 1 83 ? -10.986 -17.115 -6.273 1.00 54.56 83 PRO A N 1
ATOM 633 C CA . PRO A 1 83 ? -10.725 -18.379 -5.593 1.00 54.56 83 PRO A CA 1
ATOM 634 C C . PRO A 1 83 ? -10.009 -19.436 -6.456 1.00 54.56 83 PRO A C 1
ATOM 636 O O . PRO A 1 83 ? -9.705 -20.511 -5.943 1.00 54.56 83 PRO A O 1
ATOM 639 N N . SER A 1 84 ? -9.768 -19.187 -7.749 1.00 57.28 84 SER A N 1
ATOM 640 C CA . SER A 1 84 ? -9.442 -20.237 -8.731 1.00 57.28 84 SER A CA 1
ATOM 641 C C . SER A 1 84 ? -8.265 -19.956 -9.681 1.00 57.28 84 SER A C 1
ATOM 643 O O . SER A 1 84 ? -7.767 -20.894 -10.308 1.00 57.28 84 SER A O 1
ATOM 645 N N . GLY A 1 85 ? -7.816 -18.705 -9.824 1.00 64.50 85 GLY A N 1
ATOM 646 C CA . GLY A 1 85 ? -6.876 -18.297 -10.875 1.00 64.50 85 GLY A CA 1
ATOM 647 C C . GLY A 1 85 ? -5.388 -18.332 -10.502 1.00 64.50 85 GLY A C 1
ATOM 648 O O . GLY A 1 85 ? -4.983 -17.889 -9.430 1.00 64.50 85 GLY A O 1
ATOM 649 N N . ASP A 1 86 ? -4.532 -18.782 -11.433 1.00 78.94 86 ASP A N 1
ATOM 650 C CA . ASP A 1 86 ? -3.086 -18.520 -11.353 1.00 78.94 86 ASP A CA 1
ATOM 651 C C . ASP A 1 86 ? -2.820 -1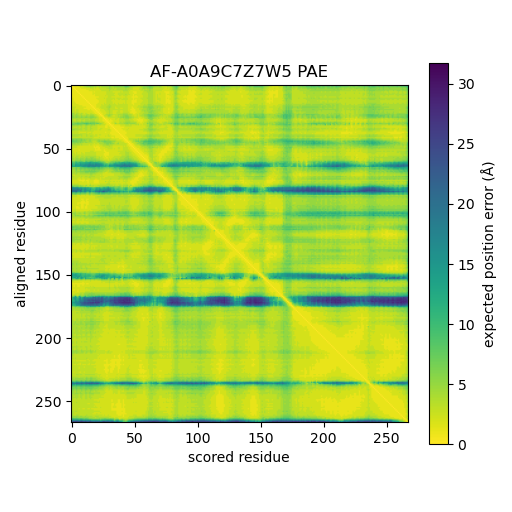7.061 -11.736 1.00 78.94 86 ASP A C 1
ATOM 653 O O . ASP A 1 86 ? -2.707 -16.702 -12.912 1.00 78.94 86 ASP A O 1
ATOM 657 N N . LEU A 1 87 ? -2.712 -16.213 -10.719 1.00 80.25 87 LEU A N 1
ATOM 658 C CA . LEU A 1 87 ? -2.456 -14.789 -10.871 1.00 80.25 87 LEU A CA 1
ATOM 659 C C . LEU A 1 87 ? -1.212 -14.469 -11.708 1.00 80.25 87 LEU A C 1
ATOM 661 O O . LEU A 1 87 ? -1.195 -13.502 -12.469 1.00 80.25 87 LEU A O 1
ATOM 665 N N . ARG A 1 88 ? -0.170 -15.297 -11.604 1.00 88.69 88 ARG A N 1
ATOM 666 C CA . ARG A 1 88 ? 1.073 -15.083 -12.353 1.00 88.69 88 ARG A CA 1
ATOM 667 C C . ARG A 1 88 ? 0.812 -15.210 -13.845 1.00 88.69 88 ARG A C 1
ATOM 669 O O . ARG A 1 88 ? 1.352 -14.430 -14.620 1.00 88.69 88 ARG A O 1
ATOM 676 N N . LYS A 1 89 ? -0.065 -16.136 -14.248 1.00 89.69 89 LYS A N 1
ATOM 677 C CA . LYS A 1 89 ? -0.480 -16.287 -15.647 1.00 89.69 89 LYS A CA 1
ATOM 678 C C . LYS A 1 89 ? -1.152 -15.015 -16.160 1.00 89.69 89 LYS A C 1
ATOM 680 O O . LYS A 1 89 ? -0.799 -14.552 -17.239 1.00 89.69 89 LYS A O 1
ATOM 685 N N . ARG A 1 90 ? -2.066 -14.425 -15.382 1.00 89.75 90 ARG A N 1
ATOM 686 C CA . ARG A 1 90 ? -2.743 -13.171 -15.758 1.00 89.75 90 ARG A CA 1
ATOM 687 C C . ARG A 1 90 ? -1.791 -11.989 -15.816 1.00 89.75 90 ARG A C 1
ATOM 689 O O . ARG A 1 90 ? -1.848 -11.221 -16.769 1.00 89.75 90 ARG A O 1
ATOM 696 N N . PHE A 1 91 ? -0.853 -11.897 -14.877 1.00 92.50 91 PHE A N 1
ATOM 697 C CA . PHE A 1 91 ? 0.207 -10.899 -14.955 1.00 92.50 91 PHE A CA 1
ATOM 698 C C . PHE A 1 91 ? 1.035 -11.067 -16.237 1.00 92.50 91 PHE A C 1
ATOM 700 O O . PHE A 1 91 ? 1.208 -10.106 -16.977 1.00 92.50 91 PHE A O 1
ATOM 707 N N . ILE A 1 92 ? 1.470 -12.287 -16.566 1.00 93.25 92 ILE A N 1
ATOM 708 C CA . ILE A 1 92 ? 2.201 -12.570 -17.813 1.00 93.25 92 ILE A CA 1
ATOM 709 C C . ILE A 1 92 ? 1.374 -12.195 -19.053 1.00 93.25 92 ILE A C 1
ATOM 711 O O . ILE A 1 92 ? 1.912 -11.628 -20.000 1.00 93.25 92 ILE A O 1
ATOM 715 N N . GLU A 1 93 ? 0.076 -12.497 -19.069 1.00 93.50 93 GLU A N 1
ATOM 716 C CA . GLU A 1 93 ? -0.818 -12.107 -20.166 1.00 93.50 93 GLU A CA 1
ATOM 717 C C . GLU A 1 93 ? -0.934 -10.581 -20.289 1.00 93.50 93 GLU A C 1
ATOM 719 O O . GLU A 1 93 ? -0.868 -10.067 -21.405 1.00 93.50 93 GLU A O 1
ATOM 724 N N . SER A 1 94 ? -0.994 -9.858 -19.166 1.00 94.88 94 SER A N 1
ATOM 725 C CA . SER A 1 94 ? -1.012 -8.389 -19.147 1.00 94.88 94 SER A CA 1
ATOM 726 C C . SER A 1 94 ? 0.278 -7.763 -19.695 1.00 94.88 94 SER A C 1
ATOM 728 O O . SER A 1 94 ? 0.237 -6.696 -20.297 1.00 94.88 94 SER A O 1
ATOM 730 N N . LEU A 1 95 ? 1.431 -8.435 -19.579 1.00 95.00 95 LEU A N 1
ATOM 731 C CA . LEU A 1 95 ? 2.683 -7.931 -20.157 1.00 95.00 95 LEU A CA 1
ATOM 732 C C . LEU A 1 95 ? 2.622 -7.853 -21.690 1.00 95.00 95 LEU A C 1
ATOM 734 O O . LEU A 1 95 ? 3.244 -6.978 -22.290 1.00 95.00 95 LEU A O 1
ATOM 738 N N . ARG A 1 96 ? 1.816 -8.706 -22.335 1.00 93.81 96 ARG A N 1
ATOM 739 C CA . ARG A 1 96 ? 1.688 -8.725 -23.800 1.00 93.81 96 ARG A CA 1
ATOM 740 C C . ARG A 1 96 ? 1.030 -7.469 -24.356 1.00 93.81 96 ARG A C 1
ATOM 742 O O . ARG A 1 96 ? 1.393 -7.053 -25.452 1.00 93.81 96 ARG A O 1
ATOM 749 N N . VAL A 1 97 ? 0.098 -6.847 -23.622 1.00 95.12 97 VAL A N 1
ATOM 750 C CA . VAL A 1 97 ? -0.509 -5.573 -24.065 1.00 95.12 97 VAL A CA 1
ATOM 751 C C . VAL A 1 97 ? 0.491 -4.411 -24.015 1.00 95.12 97 VAL A C 1
ATOM 753 O O . VAL A 1 97 ? 0.291 -3.383 -24.661 1.00 95.12 97 VAL A O 1
ATOM 756 N N . LEU A 1 98 ? 1.598 -4.603 -23.294 1.00 94.62 98 LEU A N 1
ATOM 757 C CA . LEU A 1 98 ? 2.733 -3.688 -23.218 1.00 94.62 98 LEU A CA 1
ATOM 758 C C . LEU A 1 98 ? 3.877 -4.071 -24.162 1.00 94.62 98 LEU A C 1
ATOM 760 O O . LEU A 1 98 ? 4.980 -3.562 -24.005 1.00 94.62 98 LEU A O 1
ATOM 764 N N . GLU A 1 99 ? 3.632 -4.981 -25.110 1.00 92.50 99 GLU A N 1
ATOM 765 C CA . GLU A 1 99 ? 4.630 -5.436 -26.090 1.00 92.50 99 GLU A CA 1
ATOM 766 C C . GLU A 1 99 ? 5.853 -6.125 -25.448 1.00 92.50 99 GLU A C 1
ATOM 768 O O . GLU A 1 99 ? 6.898 -6.284 -26.076 1.00 92.50 99 GLU A O 1
ATOM 773 N N . ILE A 1 100 ? 5.712 -6.604 -24.207 1.00 91.19 100 ILE A N 1
ATOM 774 C CA . ILE A 1 100 ? 6.713 -7.425 -23.523 1.00 91.19 100 ILE A CA 1
ATOM 775 C C . ILE A 1 100 ? 6.368 -8.899 -23.765 1.00 91.19 100 ILE A C 1
ATOM 777 O O . ILE A 1 100 ? 5.397 -9.423 -23.209 1.00 91.19 100 ILE A O 1
ATOM 781 N N . ASP A 1 101 ? 7.177 -9.592 -24.574 1.00 90.06 101 ASP A N 1
ATOM 782 C CA . ASP A 1 101 ? 7.084 -11.049 -24.702 1.00 90.06 101 ASP A CA 1
ATOM 783 C C . ASP A 1 101 ? 7.871 -11.726 -23.561 1.00 90.06 101 ASP A C 1
ATOM 785 O O . ASP A 1 101 ? 9.098 -11.613 -23.506 1.00 90.06 101 ASP A O 1
ATOM 789 N N . PRO A 1 102 ? 7.209 -12.470 -22.655 1.00 87.06 102 PRO A N 1
ATOM 790 C CA . PRO A 1 102 ? 7.875 -13.179 -21.559 1.00 87.06 102 PRO A CA 1
ATOM 791 C C . PRO A 1 102 ? 8.843 -14.279 -22.030 1.00 87.06 102 PRO A C 1
ATOM 793 O O . PRO A 1 102 ? 9.563 -14.837 -21.208 1.00 87.06 102 PRO A O 1
ATOM 796 N N . ARG A 1 103 ? 8.835 -14.651 -23.319 1.00 88.88 103 ARG A N 1
ATOM 797 C CA . ARG A 1 103 ? 9.795 -15.604 -23.903 1.00 88.88 103 ARG A CA 1
ATOM 798 C C . ARG A 1 103 ? 11.126 -14.949 -24.262 1.00 88.88 103 ARG A C 1
ATOM 800 O O . ARG A 1 103 ? 12.136 -15.646 -24.291 1.00 88.88 103 ARG A O 1
ATOM 807 N N . ASP A 1 104 ? 11.108 -13.642 -24.506 1.00 91.06 104 ASP A N 1
ATOM 808 C CA . ASP A 1 104 ? 12.271 -12.868 -24.948 1.00 91.06 104 ASP A CA 1
ATOM 809 C C . ASP A 1 104 ? 12.889 -12.039 -23.808 1.00 91.06 104 ASP A C 1
ATOM 811 O O . ASP A 1 104 ? 13.952 -11.443 -23.979 1.00 91.06 104 ASP A O 1
ATOM 815 N N . ARG A 1 105 ? 12.231 -11.986 -22.643 1.00 91.56 105 ARG A N 1
ATOM 816 C CA . ARG A 1 105 ? 12.622 -11.183 -21.472 1.00 91.56 105 ARG A CA 1
ATOM 817 C C . ARG A 1 105 ? 12.698 -12.045 -20.214 1.00 91.56 105 ARG A C 1
ATOM 819 O O . ARG A 1 105 ? 11.935 -12.999 -20.063 1.00 91.56 105 ARG A O 1
ATOM 826 N N . ASP A 1 106 ? 13.587 -11.702 -19.284 1.00 93.00 106 ASP A N 1
ATOM 827 C CA . ASP A 1 106 ? 13.761 -12.445 -18.030 1.00 93.00 106 ASP A CA 1
ATOM 828 C C . ASP A 1 106 ? 12.707 -12.030 -16.994 1.00 93.00 106 ASP A C 1
ATOM 830 O O . ASP A 1 106 ? 12.930 -11.136 -16.175 1.00 93.00 106 ASP A O 1
ATOM 834 N N . VAL A 1 107 ? 11.534 -12.671 -17.048 1.00 94.69 107 VAL A N 1
ATOM 835 C CA . VAL A 1 107 ? 10.425 -12.437 -16.109 1.00 94.69 107 VAL A CA 1
ATOM 836 C C . VAL A 1 107 ? 10.506 -13.412 -14.932 1.00 94.69 107 VAL A C 1
ATOM 838 O O . VAL A 1 107 ? 10.324 -14.621 -15.094 1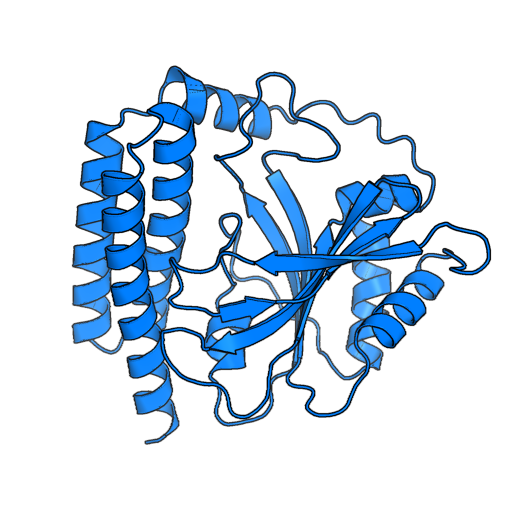.00 94.69 107 VAL A O 1
ATOM 841 N N . ARG A 1 108 ? 10.720 -12.896 -13.715 1.00 95.25 108 ARG A N 1
ATOM 842 C CA . ARG A 1 108 ? 10.856 -13.705 -12.490 1.00 95.25 108 ARG A CA 1
ATOM 843 C C . ARG A 1 108 ? 9.827 -13.340 -11.431 1.00 95.25 108 ARG A C 1
ATOM 845 O O . ARG A 1 108 ? 9.635 -12.175 -11.105 1.00 95.25 108 ARG A O 1
ATOM 852 N N . PHE A 1 109 ? 9.252 -14.368 -10.811 1.00 95.31 109 PHE A N 1
ATOM 853 C CA . PHE A 1 109 ? 8.383 -14.250 -9.639 1.00 95.31 109 PHE A CA 1
ATOM 854 C C . PHE A 1 109 ? 9.158 -14.677 -8.394 1.00 95.31 109 PHE A C 1
ATOM 856 O O . PHE A 1 109 ? 9.371 -15.869 -8.163 1.00 95.31 109 PHE A O 1
ATOM 863 N N . VAL A 1 110 ? 9.596 -13.713 -7.589 1.00 96.12 110 VAL A N 1
ATOM 864 C CA . VAL A 1 110 ? 10.407 -13.966 -6.391 1.00 96.12 110 VAL A CA 1
ATOM 865 C C . VAL A 1 110 ? 9.506 -13.946 -5.167 1.00 96.12 110 VAL A C 1
ATOM 867 O O . VAL A 1 110 ? 8.902 -12.920 -4.866 1.00 96.12 110 VAL A O 1
ATOM 870 N N . ALA A 1 111 ? 9.415 -15.080 -4.465 1.00 94.31 111 ALA A N 1
ATOM 871 C CA . ALA A 1 111 ? 8.562 -15.222 -3.289 1.00 94.31 111 ALA A CA 1
ATOM 872 C C . ALA A 1 111 ? 8.866 -14.139 -2.239 1.00 94.31 111 ALA A C 1
ATOM 874 O O . ALA A 1 111 ? 10.028 -13.873 -1.924 1.00 94.31 111 ALA A O 1
ATOM 875 N N . HIS A 1 112 ? 7.815 -13.521 -1.708 1.00 91.12 112 HIS A N 1
ATOM 876 C CA . HIS A 1 112 ? 7.916 -12.407 -0.776 1.00 91.12 112 HIS A CA 1
ATOM 877 C C . HIS A 1 112 ? 6.762 -12.425 0.234 1.00 91.12 112 HIS A C 1
ATOM 879 O O . HIS A 1 112 ? 5.601 -12.643 -0.127 1.00 91.12 112 HIS A O 1
ATOM 885 N N . GLY A 1 113 ? 7.096 -12.222 1.509 1.00 87.62 113 GLY A N 1
ATOM 886 C CA . GLY A 1 113 ? 6.122 -11.950 2.562 1.00 87.62 113 GLY A CA 1
ATOM 887 C C . GLY A 1 113 ? 5.944 -10.444 2.685 1.00 87.62 113 GLY A C 1
ATOM 888 O O . GLY A 1 113 ? 6.938 -9.737 2.820 1.00 87.62 113 GLY A O 1
ATOM 889 N N . TYR A 1 114 ? 4.703 -9.973 2.622 1.00 85.25 114 TYR A N 1
ATOM 890 C CA . TYR A 1 114 ? 4.393 -8.550 2.709 1.00 85.25 114 TYR A CA 1
ATOM 891 C C . TYR A 1 114 ? 4.050 -8.215 4.157 1.00 85.25 114 TYR A C 1
ATOM 893 O O . TYR A 1 114 ? 3.090 -8.759 4.711 1.00 85.25 114 TYR A O 1
ATOM 901 N N . ASP A 1 115 ? 4.847 -7.344 4.775 1.00 86.19 115 ASP A N 1
ATOM 902 C CA . ASP A 1 115 ? 4.554 -6.845 6.114 1.00 86.19 115 ASP A CA 1
ATOM 903 C C . ASP A 1 115 ? 3.469 -5.767 6.036 1.00 86.19 115 ASP A C 1
ATOM 905 O O . ASP A 1 115 ? 3.709 -4.626 5.651 1.00 86.19 115 ASP A O 1
ATOM 909 N N . LEU A 1 116 ? 2.250 -6.175 6.379 1.00 91.31 116 LEU A N 1
ATOM 910 C CA . LEU A 1 116 ? 1.080 -5.311 6.523 1.00 91.31 116 LEU A CA 1
ATOM 911 C C . LEU A 1 116 ? 0.553 -5.387 7.963 1.00 91.31 116 LEU A C 1
ATOM 913 O O . LEU A 1 116 ? -0.657 -5.362 8.213 1.00 91.31 116 LEU A O 1
ATOM 917 N N . SER A 1 117 ? 1.465 -5.538 8.928 1.00 93.31 117 SER A N 1
ATOM 918 C CA . SER A 1 117 ? 1.127 -5.698 10.343 1.00 93.31 117 SER A CA 1
ATOM 919 C C . SER A 1 117 ? 0.361 -4.500 10.910 1.00 93.31 117 SER A C 1
ATOM 921 O O . SER A 1 117 ? -0.558 -4.707 11.701 1.00 93.31 117 SER A O 1
ATOM 923 N N . HIS A 1 118 ? 0.631 -3.277 10.440 1.00 95.25 118 HIS A N 1
ATOM 924 C CA . HIS A 1 118 ? -0.132 -2.062 10.774 1.00 95.25 118 HIS A CA 1
ATOM 925 C C . HIS A 1 118 ? -1.583 -2.081 10.277 1.00 95.25 118 HIS A C 1
ATOM 927 O O . HIS A 1 118 ? -2.403 -1.336 10.798 1.00 95.25 118 HIS A O 1
ATOM 933 N N . LEU A 1 119 ? -1.936 -2.937 9.315 1.00 96.62 119 LEU A N 1
ATOM 934 C CA . LEU A 1 119 ? -3.326 -3.173 8.894 1.00 96.62 119 LEU A CA 1
ATOM 935 C C . LEU A 1 119 ? -3.928 -4.431 9.538 1.00 96.62 119 LEU A C 1
ATOM 937 O O . LEU A 1 119 ? -4.997 -4.888 9.124 1.00 96.62 119 LEU A O 1
ATOM 941 N N . ALA A 1 120 ? -3.236 -5.022 10.519 1.00 96.31 120 ALA A N 1
ATOM 942 C CA . ALA A 1 120 ? -3.552 -6.335 11.078 1.00 96.31 120 ALA A CA 1
ATOM 943 C C . ALA A 1 120 ? -3.775 -7.389 9.974 1.00 96.31 120 ALA A C 1
ATOM 945 O O . ALA A 1 120 ? -4.728 -8.175 10.033 1.00 96.31 120 ALA A O 1
ATOM 946 N N . ALA A 1 121 ? -2.928 -7.356 8.939 1.00 94.19 121 ALA A N 1
ATOM 947 C CA . ALA A 1 121 ? -3.087 -8.165 7.745 1.00 94.19 121 ALA A CA 1
ATOM 948 C C 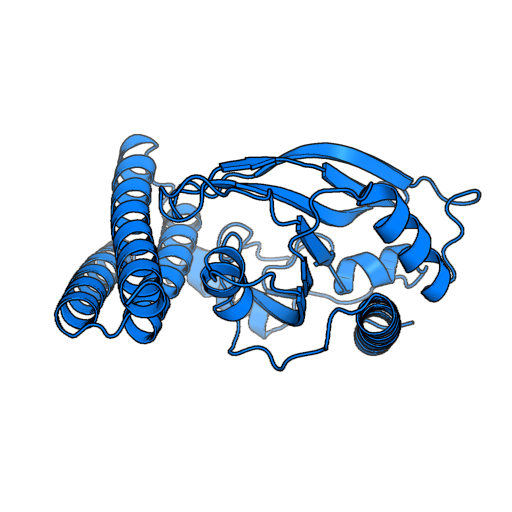. ALA A 1 121 ? -1.973 -9.204 7.582 1.00 94.19 121 ALA A C 1
ATOM 950 O O . ALA A 1 121 ? -0.831 -9.009 7.998 1.00 94.19 121 ALA A O 1
ATOM 951 N N . ARG A 1 122 ? -2.315 -10.325 6.942 1.00 91.56 122 ARG A N 1
ATOM 952 C CA . ARG A 1 122 ? -1.367 -11.371 6.540 1.00 91.56 122 ARG A CA 1
ATOM 953 C C . ARG A 1 122 ? -1.422 -11.522 5.033 1.00 91.56 122 ARG A C 1
ATOM 955 O O . ARG A 1 122 ? -2.428 -12.005 4.511 1.00 91.56 122 ARG A O 1
ATOM 962 N N . ALA A 1 123 ? -0.339 -11.149 4.359 1.00 90.38 123 ALA A N 1
ATOM 963 C CA . ALA A 1 123 ? -0.225 -11.225 2.913 1.00 90.38 123 ALA A CA 1
ATOM 964 C C . ALA A 1 123 ? 1.084 -11.891 2.474 1.00 90.38 123 AL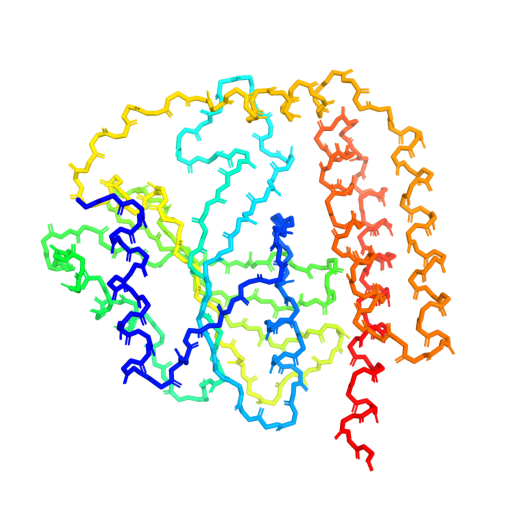A A C 1
ATOM 966 O O . ALA A 1 123 ? 2.144 -11.703 3.073 1.00 90.38 123 ALA A O 1
ATOM 967 N N . ALA A 1 124 ? 1.006 -12.698 1.420 1.00 90.88 124 ALA A N 1
ATOM 968 C CA . ALA A 1 124 ? 2.165 -13.358 0.832 1.00 90.88 124 ALA A CA 1
ATOM 969 C C . ALA A 1 124 ? 1.975 -13.537 -0.672 1.00 90.88 124 ALA A C 1
ATOM 971 O O . ALA A 1 124 ? 0.859 -13.749 -1.152 1.00 90.88 124 ALA A O 1
ATOM 972 N N . GLY A 1 125 ? 3.077 -13.496 -1.410 1.00 91.94 125 GLY A N 1
ATOM 973 C CA . GLY 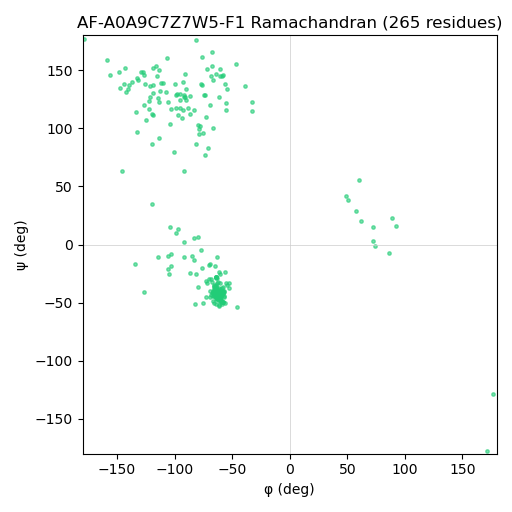A 1 125 ? 3.052 -13.677 -2.852 1.00 91.94 125 GLY A CA 1
ATOM 974 C C . GLY A 1 125 ? 4.426 -13.501 -3.472 1.00 91.94 125 GLY A C 1
ATOM 975 O O . GLY A 1 125 ? 5.379 -14.146 -3.032 1.00 91.94 125 GLY A O 1
ATOM 976 N N . TRP A 1 126 ? 4.528 -12.658 -4.496 1.00 93.94 126 TRP A N 1
ATOM 977 C CA . TRP A 1 126 ? 5.735 -12.470 -5.287 1.00 93.94 126 TRP A CA 1
ATOM 978 C C . TRP A 1 126 ? 5.980 -11.009 -5.629 1.00 93.94 126 TRP A C 1
ATOM 980 O O . TRP A 1 126 ? 5.089 -10.320 -6.121 1.00 93.94 126 TRP A O 1
ATOM 990 N N . ARG A 1 127 ? 7.241 -10.600 -5.504 1.00 95.06 127 ARG A N 1
ATOM 991 C CA . ARG A 1 127 ? 7.765 -9.468 -6.268 1.00 95.06 127 ARG A CA 1
ATOM 992 C C . ARG A 1 127 ? 8.011 -9.940 -7.693 1.00 95.06 127 ARG A C 1
ATOM 994 O O . ARG A 1 127 ? 8.519 -11.051 -7.895 1.00 95.06 127 ARG A O 1
ATOM 1001 N N . VAL A 1 128 ? 7.647 -9.119 -8.667 1.00 95.50 128 VAL A N 1
ATOM 1002 C CA . VAL A 1 128 ? 7.824 -9.432 -10.084 1.00 95.50 128 VAL A CA 1
ATOM 1003 C C . VAL A 1 128 ? 8.978 -8.621 -10.632 1.00 95.50 128 VAL A C 1
ATOM 1005 O O . VAL A 1 128 ? 8.978 -7.395 -10.541 1.00 95.50 128 VAL A O 1
ATOM 1008 N N . LEU A 1 129 ? 9.968 -9.318 -11.184 1.00 95.38 129 LEU A N 1
ATOM 1009 C CA . LEU A 1 129 ? 11.130 -8.704 -11.803 1.00 95.38 129 LEU A CA 1
ATOM 1010 C C . LEU A 1 129 ? 11.101 -8.938 -13.311 1.00 95.38 129 LEU A C 1
ATOM 1012 O O . LEU A 1 129 ? 10.789 -10.046 -13.746 1.00 95.38 129 LEU A O 1
ATOM 1016 N N . ILE A 1 130 ? 11.466 -7.916 -14.081 1.00 94.50 130 ILE A N 1
ATOM 1017 C CA . ILE A 1 130 ? 11.727 -8.006 -15.520 1.00 94.50 130 ILE A CA 1
ATOM 1018 C C . ILE A 1 130 ? 13.155 -7.511 -15.745 1.00 94.50 130 ILE A C 1
ATOM 1020 O O . ILE A 1 130 ? 13.474 -6.375 -15.400 1.00 94.50 130 ILE A O 1
ATOM 1024 N N . ASP A 1 131 ? 14.027 -8.396 -16.230 1.00 92.88 131 ASP A N 1
ATOM 1025 C CA . ASP A 1 131 ? 15.460 -8.136 -16.460 1.00 92.88 131 ASP A CA 1
ATOM 1026 C C . ASP A 1 131 ? 16.176 -7.524 -15.244 1.00 92.88 131 ASP A C 1
ATOM 1028 O O . ASP A 1 131 ? 17.031 -6.648 -15.348 1.00 92.88 131 ASP A O 1
ATOM 1032 N N . GLY A 1 132 ? 15.803 -7.998 -14.053 1.00 90.69 132 GLY A N 1
ATOM 1033 C CA . GLY A 1 132 ? 16.381 -7.565 -12.780 1.00 90.69 132 GLY A CA 1
ATOM 1034 C C . GLY A 1 132 ? 15.736 -6.327 -12.151 1.00 90.69 132 GLY A C 1
ATOM 1035 O O . GLY A 1 132 ? 16.037 -6.036 -10.996 1.00 90.69 132 GLY A O 1
ATOM 1036 N N . ILE A 1 133 ? 14.817 -5.644 -12.839 1.00 90.94 133 ILE A N 1
ATOM 1037 C CA . ILE A 1 133 ? 14.075 -4.500 -12.293 1.00 90.94 133 ILE A CA 1
ATOM 1038 C C . ILE A 1 133 ? 12.789 -5.005 -11.646 1.00 90.94 133 ILE A C 1
ATOM 1040 O O . ILE A 1 133 ? 12.011 -5.705 -12.286 1.00 90.94 133 ILE A O 1
ATOM 1044 N N . GLU A 1 134 ? 12.542 -4.651 -10.384 1.00 93.38 134 GLU A N 1
ATOM 1045 C CA . GLU A 1 134 ? 11.266 -4.937 -9.722 1.00 93.38 134 GLU A CA 1
ATOM 1046 C C . GLU A 1 134 ? 10.176 -4.022 -10.277 1.00 93.38 134 GLU A C 1
ATOM 1048 O O . GLU A 1 134 ? 10.179 -2.824 -10.012 1.00 93.38 134 GLU A O 1
ATOM 1053 N N . VAL A 1 135 ? 9.237 -4.583 -11.031 1.00 93.88 135 VAL A N 1
ATOM 1054 C CA . VAL A 1 135 ? 8.208 -3.818 -11.746 1.00 93.88 135 VAL A CA 1
ATOM 1055 C C . VAL A 1 135 ? 6.823 -3.901 -11.113 1.00 93.88 135 VAL A C 1
ATOM 1057 O O . VAL A 1 135 ? 5.908 -3.184 -11.512 1.00 93.88 135 VAL A O 1
ATOM 1060 N N . GLY A 1 136 ? 6.645 -4.784 -10.136 1.00 93.69 136 GLY A N 1
ATOM 1061 C CA . GLY A 1 136 ? 5.355 -4.955 -9.499 1.00 93.69 136 GLY A CA 1
ATOM 1062 C C . GLY A 1 136 ? 5.343 -5.985 -8.387 1.00 93.69 136 GLY A C 1
ATOM 1063 O O . GLY A 1 136 ? 6.334 -6.666 -8.112 1.00 93.69 136 GLY A O 1
ATOM 1064 N N . SER A 1 137 ? 4.180 -6.101 -7.766 1.00 92.88 137 SER A N 1
ATOM 1065 C CA . SER A 1 137 ? 3.889 -7.016 -6.674 1.00 92.88 137 SER A CA 1
ATOM 1066 C C . SER A 1 137 ? 2.583 -7.758 -6.926 1.00 92.88 137 SER A C 1
ATOM 1068 O O . SER A 1 137 ? 1.630 -7.216 -7.479 1.00 92.88 137 SER A O 1
ATOM 1070 N N . LEU A 1 138 ? 2.555 -9.025 -6.531 1.00 91.38 138 LEU A N 1
ATOM 1071 C CA . LEU A 1 138 ? 1.411 -9.919 -6.653 1.00 91.38 138 LEU A CA 1
ATOM 1072 C C . LEU A 1 138 ? 1.240 -10.634 -5.332 1.00 91.38 138 LEU A C 1
ATOM 1074 O O . LEU A 1 138 ? 2.099 -11.440 -4.982 1.00 91.38 138 LEU A O 1
ATOM 1078 N N . PHE A 1 139 ? 0.160 -10.394 -4.603 1.00 89.94 139 PHE A N 1
ATOM 1079 C CA . PHE A 1 139 ? -0.014 -11.042 -3.310 1.00 89.94 139 PHE A CA 1
ATOM 1080 C C . PHE A 1 139 ? -1.446 -11.424 -3.005 1.00 89.94 139 PHE A C 1
ATOM 1082 O O . PHE A 1 139 ? -2.407 -10.809 -3.460 1.00 89.94 139 PHE A O 1
ATOM 1089 N N . TYR A 1 140 ? -1.549 -12.474 -2.199 1.00 88.75 140 TYR A N 1
ATOM 1090 C CA . TYR A 1 140 ? -2.794 -12.934 -1.622 1.00 88.75 140 TYR A CA 1
ATOM 1091 C C . TYR A 1 140 ? -2.898 -12.416 -0.201 1.00 88.75 140 TYR A C 1
ATOM 1093 O O . TYR A 1 140 ? -1.985 -12.643 0.601 1.00 88.75 140 TYR A O 1
ATOM 1101 N N . VAL A 1 141 ? -4.021 -11.791 0.135 1.00 89.31 141 VAL A N 1
ATOM 1102 C CA . VAL A 1 141 ? -4.337 -11.441 1.523 1.00 89.31 141 VAL A CA 1
ATOM 1103 C C . VAL A 1 141 ? -5.134 -12.594 2.126 1.00 89.31 141 VAL A C 1
ATOM 1105 O O . VAL A 1 141 ? -6.090 -13.073 1.534 1.00 89.31 141 VAL A O 1
ATOM 1108 N N . ARG A 1 142 ? -4.723 -13.105 3.286 1.00 88.94 142 ARG A N 1
ATOM 1109 C CA . ARG A 1 142 ? -5.446 -14.178 4.002 1.00 88.94 142 ARG A CA 1
ATOM 1110 C C . ARG A 1 142 ? -6.209 -13.666 5.211 1.00 88.94 142 ARG A C 1
ATOM 1112 O O . ARG A 1 142 ? -7.165 -14.291 5.654 1.00 88.94 142 ARG A O 1
ATOM 1119 N N . GLN A 1 143 ? -5.744 -12.555 5.756 1.00 92.44 143 GLN A N 1
ATOM 1120 C CA . GLN A 1 143 ? -6.345 -11.880 6.887 1.00 92.44 143 GLN A CA 1
ATOM 1121 C C . GLN A 1 143 ? -6.185 -10.382 6.669 1.00 92.44 143 GLN A C 1
ATOM 1123 O O . GLN A 1 143 ? -5.108 -9.964 6.239 1.00 92.44 143 GLN A O 1
ATOM 1128 N N . LEU A 1 144 ? -7.218 -9.602 6.967 1.00 94.88 144 LEU A N 1
ATOM 1129 C CA . LEU A 1 144 ? -7.202 -8.141 6.911 1.00 94.88 144 LEU A CA 1
ATOM 1130 C C . LEU A 1 144 ? -7.990 -7.587 8.096 1.00 94.88 144 LEU A C 1
ATOM 1132 O O . LEU A 1 144 ? -9.062 -8.102 8.405 1.00 94.88 144 LEU A O 1
ATOM 1136 N N . GLY A 1 145 ? -7.456 -6.587 8.803 1.00 96.06 145 GLY A N 1
ATOM 1137 C CA . GLY A 1 145 ? -8.121 -6.055 9.993 1.00 96.06 145 GLY A CA 1
ATOM 1138 C C . GLY A 1 145 ? -8.370 -7.124 11.066 1.00 96.06 145 GLY A C 1
ATOM 1139 O O . GLY A 1 145 ? -9.342 -7.041 11.811 1.00 96.06 145 GLY A O 1
ATOM 1140 N N . GLY A 1 146 ? -7.523 -8.159 11.133 1.00 95.19 146 GLY A N 1
ATOM 1141 C CA . GLY A 1 146 ? -7.700 -9.308 12.026 1.00 95.19 146 GLY A CA 1
ATOM 1142 C C . GLY A 1 146 ? -8.829 -10.276 11.645 1.00 95.19 146 GLY A C 1
ATOM 1143 O O . GLY A 1 146 ? -9.053 -11.234 12.381 1.00 95.19 146 GLY A O 1
ATOM 1144 N N . ILE A 1 147 ? -9.514 -10.059 10.520 1.00 94.38 147 ILE A N 1
ATOM 1145 C CA . ILE A 1 147 ? -10.593 -10.913 10.012 1.00 94.38 147 ILE A CA 1
ATOM 1146 C C . ILE A 1 147 ? -10.006 -11.895 8.999 1.00 94.38 147 ILE A C 1
ATOM 1148 O O . ILE A 1 147 ? -9.347 -11.484 8.042 1.00 94.38 147 ILE A O 1
ATOM 1152 N N . ASP A 1 148 ? -10.214 -13.195 9.216 1.00 92.19 148 ASP A N 1
ATOM 1153 C CA . ASP A 1 148 ? -9.805 -14.227 8.261 1.00 92.19 148 ASP A CA 1
ATOM 1154 C C . ASP A 1 148 ? -10.740 -14.228 7.046 1.00 92.19 148 ASP A C 1
ATOM 1156 O O . ASP A 1 148 ? -11.965 -14.283 7.175 1.00 92.19 148 ASP A O 1
ATOM 1160 N N . LEU A 1 149 ? -10.150 -14.167 5.854 1.00 87.38 149 LEU A N 1
ATOM 1161 C CA . LEU A 1 149 ? -10.885 -14.012 4.604 1.00 87.38 149 LEU A CA 1
ATOM 1162 C C . LEU A 1 149 ? -11.255 -15.383 4.026 1.00 87.38 149 LEU A C 1
ATOM 1164 O O . LEU A 1 149 ? -10.418 -16.285 3.951 1.00 87.38 149 LEU A O 1
ATOM 1168 N N . LYS A 1 150 ? -12.514 -15.539 3.594 1.00 73.00 150 LYS A N 1
ATOM 1169 C CA . LYS A 1 150 ? -13.022 -16.794 3.002 1.00 73.00 150 LYS A CA 1
ATOM 1170 C C . LYS A 1 150 ? -12.363 -17.104 1.659 1.00 73.00 150 LYS A C 1
ATOM 1172 O O . LYS A 1 150 ? -12.008 -18.249 1.389 1.00 73.00 150 LYS A O 1
ATOM 1177 N N . PHE A 1 151 ? -12.197 -16.077 0.835 1.00 70.62 151 PHE A N 1
ATOM 1178 C CA . PHE A 1 151 ? -11.437 -16.124 -0.406 1.00 70.62 151 PHE A CA 1
ATOM 1179 C C . PHE A 1 151 ? -10.178 -15.304 -0.197 1.00 70.62 151 PHE A C 1
ATOM 1181 O O . PHE A 1 151 ? -10.245 -14.256 0.436 1.00 70.62 151 PHE A O 1
ATOM 1188 N N . ALA A 1 152 ? -9.036 -15.775 -0.689 1.00 69.88 152 ALA A N 1
ATOM 1189 C CA . ALA A 1 152 ? -7.819 -14.986 -0.621 1.00 69.88 152 ALA A CA 1
ATOM 1190 C C . ALA A 1 152 ? -7.872 -13.944 -1.751 1.00 69.88 152 ALA A C 1
ATOM 1192 O O . ALA A 1 152 ? -7.627 -14.322 -2.900 1.00 69.88 152 ALA A O 1
ATOM 1193 N N . PRO A 1 153 ? -8.242 -12.674 -1.492 1.00 69.19 153 PRO A N 1
ATOM 1194 C CA . PRO A 1 153 ? -8.184 -11.653 -2.517 1.00 69.19 153 PRO A CA 1
ATOM 1195 C C . PRO A 1 153 ? -6.765 -11.539 -3.044 1.00 69.19 153 PRO A C 1
ATOM 1197 O O . PRO A 1 153 ? -5.769 -11.679 -2.329 1.00 69.19 153 PRO A O 1
ATOM 1200 N N . ILE A 1 154 ? -6.727 -11.247 -4.322 1.00 77.94 154 ILE A N 1
ATOM 1201 C CA . ILE A 1 154 ? -5.550 -10.941 -5.083 1.00 77.94 154 ILE A CA 1
ATOM 1202 C C . ILE A 1 154 ? -5.410 -9.432 -5.118 1.00 77.94 154 ILE A C 1
ATOM 1204 O O . ILE A 1 154 ? -6.345 -8.733 -5.512 1.00 77.94 154 ILE A O 1
ATOM 1208 N N . VAL A 1 155 ? -4.218 -8.959 -4.782 1.00 84.88 155 VAL A N 1
ATOM 1209 C CA . VAL A 1 155 ? -3.783 -7.604 -5.090 1.00 84.88 155 VAL A CA 1
ATOM 1210 C C . VAL A 1 155 ? -2.621 -7.690 -6.072 1.00 84.88 155 VAL A C 1
ATOM 1212 O O . VAL A 1 155 ? -1.642 -8.409 -5.847 1.00 84.88 155 VAL A O 1
ATOM 1215 N N . VAL A 1 156 ? -2.762 -6.978 -7.185 1.00 91.94 156 VAL A N 1
ATOM 1216 C CA . VAL A 1 156 ? -1.714 -6.753 -8.177 1.00 91.94 156 VAL A CA 1
ATOM 1217 C C . VAL A 1 156 ? -1.343 -5.290 -8.155 1.00 91.94 156 VAL A C 1
ATOM 1219 O O . VAL A 1 156 ? -2.210 -4.426 -8.232 1.00 91.94 156 VAL A O 1
ATOM 1222 N N . GLU A 1 157 ? -0.053 -5.019 -8.109 1.00 93.69 157 GLU A N 1
ATOM 1223 C CA . GLU A 1 157 ? 0.502 -3.677 -8.141 1.00 93.69 157 GLU A CA 1
ATOM 1224 C C . GLU A 1 157 ? 1.528 -3.606 -9.263 1.00 93.69 157 GLU A C 1
ATOM 1226 O O . GLU A 1 157 ? 2.505 -4.353 -9.257 1.00 93.69 157 GLU A O 1
ATOM 1231 N N . TYR A 1 158 ? 1.301 -2.724 -10.235 1.00 95.38 158 TYR A N 1
ATOM 1232 C CA . TYR A 1 158 ? 2.272 -2.401 -11.279 1.00 95.38 158 TYR A CA 1
ATOM 1233 C C . TYR A 1 158 ? 2.907 -1.055 -10.955 1.00 95.38 158 TYR A C 1
ATOM 1235 O O . TYR A 1 158 ? 2.216 -0.037 -10.977 1.00 95.38 158 TYR A O 1
ATOM 1243 N N . PHE A 1 159 ? 4.213 -1.026 -10.704 1.00 93.94 159 PHE A N 1
ATOM 1244 C CA . PHE A 1 159 ? 4.956 0.210 -10.466 1.00 93.94 159 PHE A CA 1
ATOM 1245 C C . PHE A 1 159 ? 5.230 0.885 -11.810 1.00 93.94 159 PHE A C 1
ATOM 1247 O O . PHE A 1 159 ? 6.177 0.539 -12.516 1.00 93.94 159 PHE A O 1
ATOM 1254 N N . LEU A 1 160 ? 4.366 1.825 -12.197 1.00 92.25 160 LEU A N 1
ATOM 1255 C CA . LEU A 1 160 ? 4.274 2.339 -13.566 1.00 92.25 160 LEU A CA 1
ATOM 1256 C C . LEU A 1 160 ? 5.586 2.960 -14.043 1.00 92.25 160 LEU A C 1
ATOM 1258 O O . LEU A 1 160 ? 6.005 2.700 -15.167 1.00 92.25 160 LEU A O 1
ATOM 1262 N N . ARG A 1 161 ? 6.286 3.692 -13.168 1.00 87.31 161 ARG A N 1
ATOM 1263 C CA . ARG A 1 161 ? 7.601 4.252 -13.500 1.00 87.31 161 ARG A CA 1
ATOM 1264 C C . ARG A 1 161 ? 8.627 3.158 -13.791 1.00 87.31 161 ARG A C 1
ATOM 1266 O O . ARG A 1 161 ? 9.411 3.280 -14.720 1.00 87.31 161 ARG A O 1
ATOM 1273 N N . ARG A 1 162 ? 8.617 2.068 -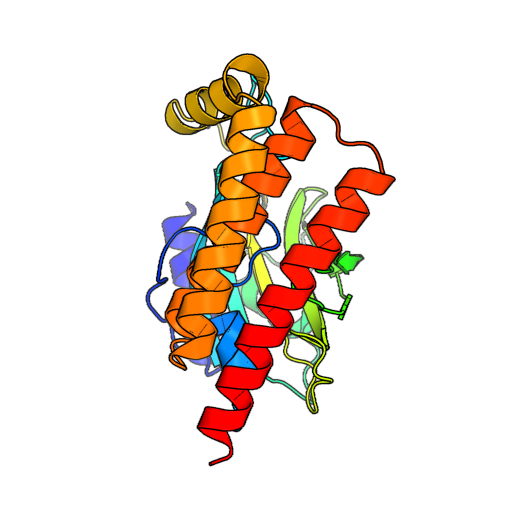13.025 1.00 89.75 162 ARG A N 1
ATOM 1274 C CA . ARG A 1 162 ? 9.550 0.942 -13.208 1.00 89.75 162 ARG A CA 1
ATOM 1275 C C . ARG A 1 162 ? 9.198 0.121 -14.448 1.00 89.75 162 ARG A C 1
ATOM 1277 O O . ARG A 1 162 ? 10.089 -0.386 -15.125 1.00 89.75 162 ARG A O 1
ATOM 1284 N N . MET A 1 163 ? 7.912 0.057 -14.790 1.00 91.81 163 MET A N 1
ATOM 1285 C CA . MET A 1 163 ? 7.444 -0.518 -16.050 1.00 91.81 163 MET A CA 1
ATOM 1286 C C . MET A 1 163 ? 7.973 0.253 -17.272 1.00 91.81 163 MET A C 1
ATOM 1288 O O . MET A 1 163 ? 8.248 -0.392 -18.279 1.00 91.81 163 MET A O 1
ATOM 1292 N N . GLU A 1 164 ? 8.183 1.579 -17.195 1.00 89.44 164 GLU A N 1
ATOM 1293 C CA . GLU A 1 164 ? 8.807 2.362 -18.287 1.00 89.44 164 GLU A CA 1
ATOM 1294 C C . GLU A 1 164 ? 10.197 1.814 -18.654 1.00 89.44 164 GLU A C 1
ATOM 1296 O O . GLU A 1 164 ? 10.498 1.611 -19.832 1.00 89.44 164 GLU A O 1
ATOM 1301 N N . PHE A 1 165 ? 11.020 1.494 -17.649 1.00 87.25 165 PHE A N 1
ATOM 1302 C CA . PHE A 1 165 ? 12.335 0.886 -17.869 1.00 87.25 165 PHE A CA 1
ATOM 1303 C C . PHE A 1 165 ? 12.220 -0.501 -18.510 1.00 87.25 165 PHE A C 1
ATOM 1305 O O . PHE A 1 165 ? 12.974 -0.832 -19.425 1.00 87.25 165 PHE A O 1
ATOM 1312 N N . ALA A 1 166 ? 11.245 -1.306 -18.078 1.00 86.44 166 ALA A N 1
ATOM 1313 C CA . ALA A 1 166 ? 11.030 -2.643 -18.627 1.00 86.44 166 ALA A CA 1
ATOM 1314 C C . ALA A 1 166 ? 10.624 -2.618 -20.113 1.00 86.44 166 ALA A C 1
ATOM 1316 O O . ALA A 1 166 ? 11.116 -3.444 -20.886 1.00 86.44 166 ALA A O 1
ATOM 1317 N N . VAL A 1 167 ? 9.806 -1.646 -20.539 1.00 85.69 167 VAL A N 1
ATOM 1318 C CA . VAL A 1 167 ? 9.418 -1.459 -21.955 1.00 85.69 167 VAL A CA 1
ATOM 1319 C C . VAL A 1 167 ? 10.491 -0.751 -22.801 1.00 85.69 167 VAL A C 1
ATOM 1321 O O . VAL A 1 167 ? 10.251 -0.446 -23.967 1.00 85.69 167 VAL A O 1
ATOM 1324 N N . GLY A 1 168 ? 11.685 -0.504 -22.251 1.00 76.81 168 GLY A N 1
ATOM 1325 C CA . GLY A 1 168 ? 12.829 0.022 -23.000 1.00 76.81 168 GLY A CA 1
ATOM 1326 C C . GLY A 1 168 ? 12.914 1.547 -23.072 1.00 76.81 168 GLY A C 1
ATOM 1327 O O . GLY A 1 168 ? 13.553 2.069 -23.983 1.00 76.81 168 GLY A O 1
ATOM 1328 N N . ILE A 1 169 ? 12.295 2.273 -22.136 1.00 63.75 169 ILE A N 1
ATOM 1329 C CA . ILE A 1 169 ? 12.585 3.698 -21.945 1.00 63.75 169 ILE A CA 1
ATOM 1330 C C . ILE A 1 169 ? 13.751 3.833 -20.962 1.00 63.75 169 ILE A C 1
ATOM 1332 O O . ILE A 1 169 ? 13.629 3.465 -19.795 1.00 63.75 169 ILE A O 1
ATOM 1336 N N . GLU A 1 170 ? 14.872 4.404 -21.412 1.00 62.22 170 GLU A N 1
ATOM 1337 C CA . GLU A 1 170 ? 15.888 4.934 -20.497 1.00 62.22 170 GLU A CA 1
ATOM 1338 C C . GLU A 1 170 ? 15.279 6.130 -19.757 1.00 62.22 170 GLU A C 1
ATOM 1340 O O . GLU A 1 170 ? 15.125 7.225 -20.301 1.00 62.22 170 GLU A O 1
ATOM 1345 N N . GLY A 1 171 ? 14.834 5.893 -18.524 1.00 56.41 171 GLY A N 1
ATOM 1346 C CA . GLY A 1 171 ? 14.230 6.915 -17.684 1.00 56.41 171 GLY A CA 1
ATOM 1347 C C . GLY A 1 171 ? 15.265 7.927 -17.204 1.00 56.41 171 GLY A C 1
ATOM 1348 O O . GLY A 1 171 ? 15.722 7.849 -16.068 1.00 56.41 171 GLY A O 1
ATOM 1349 N N . GLU A 1 172 ? 15.598 8.929 -18.016 1.00 51.91 172 GLU A N 1
ATOM 1350 C CA . GLU A 1 172 ? 16.206 10.159 -17.499 1.00 51.91 172 GLU A CA 1
ATOM 1351 C C . GLU A 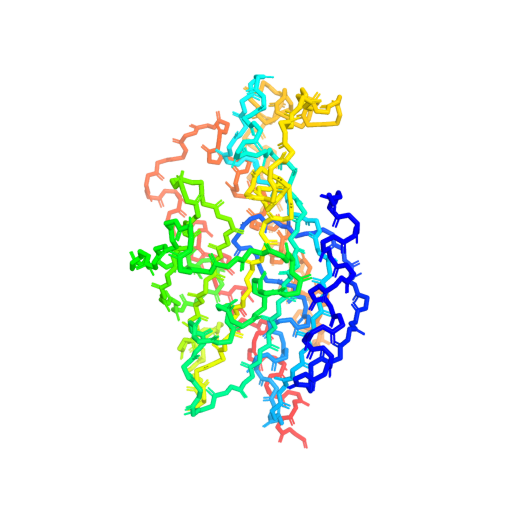1 172 ? 15.134 10.990 -16.780 1.00 51.91 172 GLU A C 1
ATOM 1353 O O . GLU A 1 172 ? 14.613 11.976 -17.304 1.00 51.91 172 GLU A O 1
ATOM 1358 N N . LYS A 1 173 ? 14.765 10.598 -15.557 1.00 60.66 173 LYS A N 1
ATOM 1359 C CA . LYS A 1 173 ? 14.001 11.475 -14.660 1.00 60.66 173 LYS A CA 1
ATOM 1360 C C . LYS A 1 173 ? 14.605 11.477 -13.264 1.00 60.66 173 LYS A C 1
ATOM 1362 O O . LYS A 1 173 ? 14.330 10.615 -12.438 1.00 60.66 173 LYS A O 1
ATOM 1367 N N . MET A 1 174 ? 15.413 12.516 -13.057 1.00 57.31 174 MET A N 1
ATOM 1368 C CA . MET A 1 174 ? 15.931 13.016 -11.785 1.00 57.31 174 MET A CA 1
ATOM 1369 C C . MET A 1 174 ? 14.815 13.128 -10.723 1.00 57.31 174 MET A C 1
ATOM 1371 O O . MET A 1 174 ? 13.657 13.353 -11.106 1.00 57.31 174 MET A O 1
ATOM 1375 N N . PRO A 1 175 ? 15.142 13.072 -9.415 1.00 63.53 175 PRO A N 1
ATOM 1376 C CA . PRO A 1 175 ? 14.263 13.493 -8.330 1.00 63.53 175 PRO A CA 1
ATOM 1377 C C . PRO A 1 175 ? 13.367 14.665 -8.713 1.00 63.53 175 PRO A C 1
ATOM 1379 O O . PRO A 1 175 ? 13.846 15.735 -9.101 1.00 63.53 175 PRO A O 1
ATOM 1382 N N . THR A 1 176 ? 12.051 14.488 -8.592 1.00 78.31 176 THR A N 1
ATOM 1383 C CA . THR A 1 176 ? 11.150 15.633 -8.759 1.00 78.31 176 THR A CA 1
ATOM 1384 C C . THR A 1 176 ? 11.425 16.637 -7.642 1.00 78.31 176 THR A C 1
ATOM 1386 O O . THR A 1 176 ? 11.729 16.244 -6.517 1.00 78.31 176 THR A O 1
ATOM 1389 N N . GLU A 1 177 ? 11.278 17.937 -7.908 1.00 86.44 177 GLU A N 1
ATOM 1390 C CA . GLU A 1 177 ? 11.407 18.961 -6.858 1.00 86.44 177 GLU A CA 1
ATOM 1391 C C . GLU A 1 177 ? 10.506 18.650 -5.654 1.00 86.44 177 GLU A C 1
ATOM 1393 O O . GLU A 1 177 ? 10.915 18.774 -4.503 1.00 86.44 177 GLU A O 1
ATOM 1398 N N . ARG A 1 178 ? 9.305 18.131 -5.931 1.00 87.31 178 ARG A N 1
ATOM 1399 C CA . ARG A 1 178 ? 8.383 17.626 -4.915 1.00 87.31 178 ARG A CA 1
ATOM 1400 C C . ARG A 1 178 ? 9.011 16.509 -4.072 1.00 87.31 178 ARG A C 1
ATOM 1402 O O . ARG A 1 178 ? 8.954 16.580 -2.852 1.00 87.31 178 ARG A O 1
ATOM 1409 N N . GLY A 1 179 ? 9.613 15.503 -4.707 1.00 88.81 179 GLY A N 1
ATOM 1410 C CA . GLY A 1 179 ? 10.296 14.403 -4.022 1.00 88.81 179 GLY A CA 1
ATOM 1411 C C . GLY A 1 179 ? 11.449 14.887 -3.141 1.00 88.81 179 GLY A C 1
ATOM 1412 O O . GLY A 1 179 ? 11.515 14.506 -1.975 1.00 88.81 179 GLY A O 1
ATOM 1413 N N . ARG A 1 180 ? 12.283 15.811 -3.642 1.00 87.56 180 ARG A N 1
ATOM 1414 C CA . ARG A 1 180 ? 13.384 16.407 -2.861 1.00 87.56 180 ARG A CA 1
ATOM 1415 C C . ARG A 1 180 ? 12.895 17.147 -1.622 1.00 87.56 180 ARG A C 1
ATOM 1417 O O . ARG A 1 180 ? 13.491 17.006 -0.559 1.00 87.56 180 ARG A O 1
ATOM 1424 N N . GLN A 1 181 ? 11.805 17.906 -1.733 1.00 91.38 181 GLN A N 1
ATOM 1425 C CA . GLN A 1 181 ? 11.232 18.611 -0.584 1.00 91.38 181 GLN A CA 1
ATOM 1426 C C . GLN A 1 181 ? 10.671 17.645 0.465 1.00 91.38 181 GLN A C 1
ATOM 1428 O O . GLN A 1 181 ? 10.884 17.860 1.657 1.00 91.38 181 GLN A O 1
ATOM 1433 N N . ILE A 1 182 ? 10.003 16.563 0.045 1.00 92.69 182 ILE A N 1
ATOM 1434 C CA . ILE A 1 182 ? 9.534 15.530 0.982 1.00 92.69 182 ILE A CA 1
ATOM 1435 C C . ILE A 1 182 ? 10.731 14.850 1.652 1.00 92.69 182 ILE A C 1
ATOM 1437 O O . ILE A 1 182 ? 10.743 14.730 2.874 1.00 92.69 182 ILE A O 1
ATOM 1441 N N . ALA A 1 183 ? 11.755 14.460 0.889 1.00 92.06 183 ALA A N 1
ATOM 1442 C CA . ALA A 1 183 ? 12.950 13.824 1.436 1.00 92.06 183 ALA A CA 1
ATOM 1443 C C . ALA A 1 183 ? 13.671 14.738 2.439 1.00 92.06 183 ALA A C 1
ATOM 1445 O O . ALA A 1 183 ? 13.942 14.318 3.559 1.00 92.06 183 ALA A O 1
ATOM 1446 N N . SER A 1 184 ? 13.897 16.009 2.093 1.00 93.50 184 SER A N 1
ATOM 1447 C CA . SER A 1 184 ? 14.480 17.006 3.002 1.00 93.50 184 SER A CA 1
ATOM 1448 C C . SER A 1 184 ? 13.637 17.180 4.268 1.00 93.50 184 SER A C 1
ATOM 1450 O O . SER A 1 184 ? 14.172 17.172 5.378 1.00 93.50 184 SER A O 1
ATOM 1452 N N . TYR A 1 185 ? 12.307 17.245 4.144 1.00 95.25 185 TYR A N 1
ATOM 1453 C CA . TYR A 1 185 ? 11.441 17.290 5.316 1.00 95.25 185 TYR A CA 1
ATOM 1454 C C . TYR A 1 185 ? 11.638 16.063 6.212 1.00 95.25 185 TYR A C 1
ATOM 1456 O O . TYR A 1 185 ? 11.886 16.218 7.405 1.00 95.25 185 TYR A O 1
ATOM 1464 N N . VAL A 1 186 ? 11.569 14.858 5.648 1.00 94.75 186 VAL A N 1
ATOM 1465 C CA . VAL A 1 186 ? 11.683 13.599 6.394 1.00 94.75 186 VAL A CA 1
ATOM 1466 C C . VAL A 1 186 ? 13.058 13.440 7.042 1.00 94.75 186 VAL A C 1
ATOM 1468 O O . VAL A 1 186 ? 13.134 12.996 8.182 1.00 94.75 186 VAL A O 1
ATOM 1471 N N . LEU A 1 187 ? 14.134 13.819 6.352 1.00 92.31 187 LEU A N 1
ATOM 1472 C CA . LEU A 1 187 ? 15.511 13.601 6.803 1.00 92.31 187 LEU A CA 1
ATOM 1473 C C . LEU A 1 187 ? 16.042 14.710 7.719 1.00 92.31 187 LEU A C 1
ATOM 1475 O O . LEU A 1 187 ? 16.944 14.454 8.514 1.00 92.31 187 LEU A O 1
ATOM 1479 N N . GLU A 1 188 ? 15.508 15.932 7.645 1.00 93.31 188 GLU A N 1
ATOM 1480 C CA . GLU A 1 188 ? 16.090 17.092 8.337 1.00 93.31 188 GLU A CA 1
ATOM 1481 C C . GLU A 1 188 ? 15.096 17.848 9.218 1.00 93.31 188 GLU A C 1
ATOM 1483 O O . GLU A 1 188 ? 15.439 18.252 10.333 1.00 93.31 188 GLU A O 1
ATOM 1488 N N . HIS A 1 189 ? 13.862 18.037 8.753 1.00 95.12 189 HIS A N 1
ATOM 1489 C CA . HIS A 1 189 ? 12.943 19.004 9.361 1.00 95.12 189 HIS A CA 1
ATOM 1490 C C . HIS A 1 189 ? 11.817 18.380 10.189 1.00 95.12 189 HIS A C 1
ATOM 1492 O O . HIS A 1 189 ? 11.246 19.058 11.048 1.00 95.12 189 HIS A O 1
ATOM 1498 N N . ALA A 1 190 ? 11.495 17.106 9.969 1.00 96.06 190 ALA A N 1
ATOM 1499 C CA . ALA A 1 190 ? 10.498 16.395 10.748 1.00 96.06 190 ALA A CA 1
ATOM 1500 C C . ALA A 1 190 ? 10.946 16.344 12.216 1.00 96.06 190 ALA A C 1
ATOM 1502 O O . ALA A 1 190 ? 12.070 15.947 12.531 1.00 96.06 190 ALA A O 1
ATOM 1503 N N . ASN A 1 191 ? 10.058 16.781 13.112 1.00 95.94 191 ASN A N 1
ATOM 1504 C CA . ASN A 1 191 ? 10.285 16.781 14.553 1.00 95.94 191 ASN A CA 1
ATOM 1505 C C . ASN A 1 191 ? 9.634 15.523 15.162 1.00 95.94 191 ASN A C 1
ATOM 1507 O O . ASN A 1 191 ? 8.400 15.462 15.187 1.00 95.94 191 ASN A O 1
ATOM 1511 N N . PRO A 1 192 ? 10.413 14.545 15.663 1.00 94.75 192 PRO A N 1
ATOM 1512 C CA . PRO A 1 192 ? 9.872 13.265 16.123 1.00 94.75 192 PRO A CA 1
ATOM 1513 C C . PRO A 1 192 ? 8.820 13.383 17.235 1.00 94.75 192 PRO A C 1
ATOM 1515 O O . PRO A 1 192 ? 7.821 12.667 17.216 1.00 94.75 192 PRO A O 1
ATOM 1518 N N . GLU A 1 193 ? 8.980 14.329 18.163 1.00 94.69 193 GLU A N 1
ATOM 1519 C CA . GLU A 1 193 ? 8.028 14.565 19.257 1.00 94.69 193 GLU A CA 1
ATOM 1520 C C . GLU A 1 193 ? 6.662 15.041 18.736 1.00 94.69 193 GLU A C 1
ATOM 1522 O O . GLU A 1 193 ? 5.611 14.536 19.146 1.00 94.69 193 GLU A O 1
ATOM 1527 N N . ARG A 1 194 ? 6.662 15.975 17.776 1.00 96.81 194 ARG A N 1
ATOM 1528 C CA . ARG A 1 194 ? 5.424 16.455 17.140 1.00 96.81 194 ARG A CA 1
ATOM 1529 C C . ARG A 1 194 ? 4.762 15.371 16.303 1.00 96.81 194 ARG A C 1
ATOM 1531 O O . ARG A 1 194 ? 3.549 15.218 16.387 1.00 96.81 194 ARG A O 1
ATOM 1538 N N . ILE A 1 195 ? 5.536 14.597 15.539 1.00 96.81 195 ILE A N 1
ATOM 1539 C CA . ILE A 1 195 ? 4.982 13.470 14.777 1.00 96.81 195 ILE A CA 1
ATOM 1540 C C . ILE A 1 195 ? 4.387 12.416 15.725 1.00 96.81 195 ILE A C 1
ATOM 1542 O O . ILE A 1 195 ? 3.301 11.901 15.468 1.00 96.81 195 ILE A O 1
ATOM 1546 N N . GLY A 1 196 ? 5.038 12.153 16.862 1.00 95.75 196 GLY A N 1
ATOM 1547 C CA . GLY A 1 196 ? 4.494 11.309 17.926 1.00 95.75 196 GLY A CA 1
ATOM 1548 C C . GLY A 1 196 ? 3.168 11.836 18.483 1.00 95.75 196 GLY A C 1
ATOM 1549 O O . GLY A 1 196 ? 2.235 11.058 18.662 1.00 95.75 196 GLY A O 1
ATOM 1550 N N . SER A 1 197 ? 3.058 13.150 18.696 1.00 97.38 197 SER A N 1
ATOM 1551 C CA . SER A 1 197 ? 1.798 13.792 19.101 1.00 97.38 197 SER A CA 1
ATOM 1552 C C . SER A 1 197 ? 0.704 13.658 18.036 1.00 97.38 197 SER A C 1
ATOM 1554 O O . SER A 1 197 ? -0.437 13.359 18.376 1.00 97.38 197 SER A O 1
ATOM 1556 N N . PHE A 1 198 ? 1.038 13.819 16.751 1.00 98.06 198 PHE A N 1
ATOM 1557 C CA . PHE A 1 198 ? 0.076 13.621 15.663 1.00 98.06 198 PHE A CA 1
ATOM 1558 C C . PHE A 1 198 ? -0.434 12.183 15.595 1.00 98.06 198 PHE A C 1
ATOM 1560 O O . PHE A 1 198 ? -1.630 11.988 15.411 1.00 98.06 198 PHE A O 1
ATOM 1567 N N . LEU A 1 199 ? 0.428 11.183 15.801 1.00 97.50 199 LEU A N 1
ATOM 1568 C CA . LEU A 1 199 ? -0.009 9.786 15.872 1.00 97.50 199 LEU A CA 1
ATOM 1569 C C . LEU A 1 199 ? -1.049 9.560 16.975 1.00 97.50 199 LEU A C 1
ATOM 1571 O O . LEU A 1 199 ? -2.031 8.861 16.742 1.00 97.50 199 LEU A O 1
ATOM 1575 N N . SER A 1 200 ? -0.857 10.159 18.153 1.00 97.94 200 SER A N 1
ATOM 1576 C CA . SER A 1 200 ? -1.844 10.078 19.235 1.00 97.94 200 SER A CA 1
ATOM 1577 C C . SER A 1 200 ? -3.166 10.741 18.842 1.00 97.94 200 SER A C 1
ATOM 1579 O O . SER A 1 200 ? -4.211 10.119 18.970 1.00 97.94 200 SER A O 1
ATOM 1581 N N . LEU A 1 201 ? -3.119 11.952 18.277 1.00 98.69 201 LEU A N 1
ATOM 1582 C CA . LEU A 1 201 ? -4.323 12.672 17.848 1.00 98.69 201 LEU A CA 1
ATOM 1583 C C . LEU A 1 201 ? -5.088 11.936 16.739 1.00 98.69 201 LEU A C 1
ATOM 1585 O O . LEU A 1 201 ? -6.311 11.861 16.783 1.00 98.69 201 LEU A O 1
ATOM 1589 N N . HIS A 1 202 ? -4.390 11.356 15.757 1.00 98.69 202 HIS A N 1
ATOM 1590 C CA . HIS A 1 202 ? -5.038 10.534 14.735 1.00 98.69 202 HIS A CA 1
ATOM 1591 C C . HIS A 1 202 ? -5.678 9.280 15.336 1.00 98.69 202 HIS A C 1
ATOM 1593 O O . HIS A 1 202 ? -6.746 8.885 14.878 1.00 98.69 202 HIS A O 1
ATOM 1599 N N . ALA A 1 203 ? -5.071 8.669 16.357 1.00 98.62 203 ALA A N 1
ATOM 1600 C CA . ALA A 1 203 ? -5.685 7.541 17.049 1.00 98.62 203 ALA A CA 1
ATOM 1601 C C . ALA A 1 203 ? -6.974 7.949 17.780 1.00 98.62 203 ALA A C 1
ATOM 1603 O O . ALA A 1 203 ? -7.977 7.251 17.644 1.00 98.62 203 ALA A O 1
ATOM 1604 N N . ASP A 1 204 ? -6.964 9.081 18.486 1.00 98.69 204 ASP A N 1
ATOM 1605 C CA . ASP A 1 204 ? -8.131 9.587 19.217 1.00 98.69 204 ASP A CA 1
ATOM 1606 C C . ASP A 1 204 ? -9.290 9.926 18.258 1.00 98.69 204 ASP A C 1
ATOM 1608 O O . ASP A 1 204 ? -10.422 9.486 18.463 1.00 98.69 204 ASP A O 1
ATOM 1612 N N . GLU A 1 205 ? -9.008 10.626 17.153 1.00 98.81 205 GLU A N 1
ATOM 1613 C CA . GLU A 1 205 ? -10.013 10.941 16.125 1.00 98.81 205 GLU A CA 1
ATOM 1614 C C . GLU A 1 205 ? -10.525 9.684 15.406 1.00 98.81 205 GLU A C 1
ATOM 1616 O O . GLU A 1 205 ? -11.715 9.573 15.107 1.00 98.81 205 GLU A O 1
ATOM 1621 N N . CYS A 1 206 ? -9.654 8.695 15.170 1.00 98.81 206 CYS A N 1
ATOM 1622 C CA . CYS A 1 206 ? -10.069 7.402 14.632 1.00 98.81 206 CYS A CA 1
ATOM 1623 C C . CYS A 1 206 ? -11.070 6.712 15.568 1.00 98.81 206 CYS A C 1
ATOM 1625 O O . CYS A 1 206 ? -12.100 6.217 15.112 1.00 98.81 206 CYS A O 1
ATOM 1627 N N . GLU A 1 207 ? -10.789 6.673 16.872 1.00 98.69 207 GLU A N 1
ATOM 1628 C CA . GLU A 1 207 ? -11.678 6.073 17.871 1.00 98.69 207 GLU A CA 1
ATOM 1629 C C . GLU A 1 207 ? -13.000 6.842 17.987 1.00 98.69 207 GLU A C 1
ATOM 1631 O O . GLU A 1 207 ? -14.066 6.225 18.055 1.00 98.69 207 GLU A O 1
ATOM 1636 N N . GLN A 1 208 ? -12.958 8.174 17.923 1.00 98.69 208 GLN A N 1
ATOM 1637 C CA . GLN A 1 208 ? -14.154 9.014 17.897 1.00 98.69 208 GLN A CA 1
ATOM 1638 C C . GLN A 1 208 ? -15.024 8.739 16.661 1.00 98.69 208 GLN A C 1
ATOM 1640 O O . GLN A 1 208 ? -16.238 8.562 16.792 1.00 98.69 208 GLN A O 1
ATOM 1645 N N . ALA A 1 209 ? -14.422 8.658 15.470 1.00 98.75 209 ALA A N 1
ATOM 1646 C CA . ALA A 1 209 ? -15.130 8.333 14.233 1.00 98.75 209 ALA A CA 1
ATOM 1647 C C . ALA A 1 209 ? -15.765 6.933 14.293 1.00 98.75 209 ALA A C 1
ATOM 1649 O O . ALA A 1 209 ? -16.931 6.769 13.924 1.00 98.75 209 ALA A O 1
ATOM 1650 N N . LEU A 1 210 ? -15.042 5.939 14.824 1.00 98.56 210 LEU A N 1
ATOM 1651 C CA . LEU A 1 210 ? -15.572 4.589 15.044 1.00 98.56 210 LEU A CA 1
ATOM 1652 C C . LEU A 1 210 ? -16.745 4.580 16.029 1.00 98.56 210 LEU A C 1
ATOM 1654 O O . LEU A 1 210 ? -17.737 3.901 15.773 1.00 98.56 210 LEU A O 1
ATOM 1658 N N . GLY A 1 211 ? -16.682 5.367 17.107 1.00 97.94 211 GLY A N 1
ATOM 1659 C CA . GLY A 1 211 ? -17.793 5.528 18.052 1.00 97.94 211 GLY A CA 1
ATOM 1660 C C . GLY A 1 211 ? -19.069 6.092 17.412 1.00 97.94 211 GLY A C 1
ATOM 1661 O O . GLY A 1 211 ? -20.168 5.821 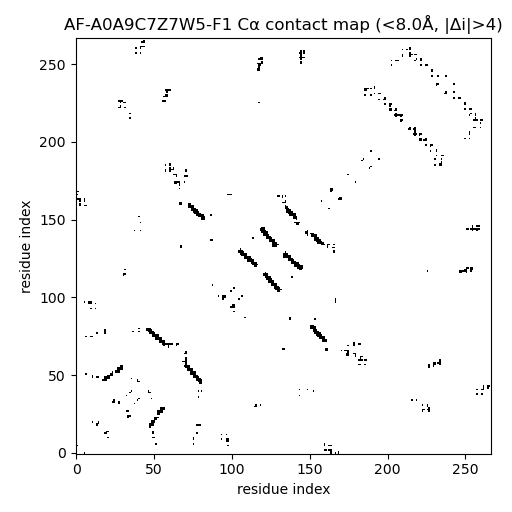17.890 1.00 97.94 211 GLY A O 1
ATOM 1662 N N . GLY A 1 212 ? -18.931 6.834 16.309 1.00 97.56 212 GLY A N 1
ATOM 1663 C CA . GLY A 1 212 ? -20.038 7.316 15.480 1.00 97.56 212 GLY A CA 1
ATOM 1664 C C . GLY A 1 212 ? -20.434 6.394 14.320 1.00 97.56 212 GLY A C 1
ATOM 1665 O O . GLY A 1 212 ? -21.296 6.774 13.532 1.00 97.56 212 GLY A O 1
ATOM 1666 N N . GLY A 1 213 ? -19.806 5.223 14.165 1.00 96.56 213 GLY A N 1
ATOM 1667 C CA . GLY A 1 213 ? -20.035 4.317 13.031 1.00 96.56 213 GLY A CA 1
ATOM 1668 C C . GLY A 1 213 ? -19.451 4.804 11.696 1.00 96.56 213 GLY A C 1
ATOM 1669 O O . GLY A 1 213 ? -19.800 4.279 10.641 1.00 96.56 213 GLY A O 1
ATOM 1670 N N . LEU A 1 214 ? -18.561 5.800 11.710 1.00 98.06 214 LEU A N 1
ATOM 1671 C CA . LEU A 1 214 ? -17.995 6.437 10.516 1.00 98.06 214 LEU A CA 1
ATOM 1672 C C . LEU A 1 214 ? -16.689 5.750 10.083 1.00 98.06 214 LEU A C 1
ATOM 1674 O O . LEU A 1 214 ? -15.615 6.352 10.098 1.00 98.06 214 LEU A O 1
ATOM 1678 N N . TYR A 1 215 ? -16.767 4.473 9.705 1.00 97.81 215 TYR A N 1
ATOM 1679 C CA . TYR A 1 215 ? -15.587 3.639 9.427 1.00 97.81 215 TYR A CA 1
ATOM 1680 C C . TYR A 1 215 ? -14.726 4.128 8.250 1.00 97.81 215 TYR A C 1
ATOM 1682 O O . TYR A 1 215 ? -13.512 3.936 8.276 1.00 97.81 215 TYR A O 1
ATOM 1690 N N . TYR A 1 216 ? -15.307 4.805 7.253 1.00 97.00 216 TYR A N 1
ATOM 1691 C CA . TYR A 1 216 ? -14.526 5.438 6.185 1.00 97.00 216 TYR A CA 1
ATOM 1692 C C . TYR A 1 216 ? -13.656 6.577 6.736 1.00 97.00 216 TYR A C 1
ATOM 1694 O O . TYR A 1 216 ? -12.444 6.577 6.546 1.00 97.00 216 TYR A O 1
ATOM 1702 N N . GLN A 1 217 ? -14.239 7.493 7.514 1.00 97.81 217 GLN A N 1
ATOM 1703 C CA . GLN A 1 217 ? -13.470 8.576 8.130 1.00 97.81 217 GLN A CA 1
ATOM 1704 C C . GLN A 1 217 ? -12.415 8.034 9.102 1.00 97.81 217 GLN A C 1
ATOM 1706 O O . GLN A 1 217 ? -11.288 8.516 9.122 1.00 97.81 217 GLN A O 1
ATOM 1711 N N . ALA A 1 218 ? -12.747 7.004 9.883 1.00 98.56 218 ALA A N 1
ATOM 1712 C CA . ALA A 1 218 ? -11.782 6.350 10.763 1.00 98.56 218 ALA A CA 1
ATOM 1713 C C . ALA A 1 218 ? -10.566 5.810 9.985 1.00 98.56 218 ALA A C 1
ATOM 1715 O O . ALA A 1 218 ? -9.424 5.975 10.415 1.00 98.56 218 ALA A O 1
ATOM 1716 N N . TYR A 1 219 ? -10.791 5.227 8.805 1.00 98.31 219 TYR A N 1
ATOM 1717 C CA . TYR A 1 219 ? -9.714 4.680 7.984 1.00 98.31 219 TYR A CA 1
ATOM 1718 C C . TYR A 1 219 ? -8.780 5.750 7.399 1.00 98.31 219 TYR A C 1
ATOM 1720 O O . TYR A 1 219 ? -7.581 5.497 7.281 1.00 98.31 219 TYR A O 1
ATOM 1728 N N . ASP A 1 220 ? -9.263 6.971 7.142 1.00 97.88 220 ASP A N 1
ATOM 1729 C CA . ASP A 1 220 ? -8.383 8.099 6.789 1.00 97.88 220 ASP A CA 1
ATOM 1730 C C . ASP A 1 220 ? -7.326 8.351 7.881 1.00 97.88 220 ASP A C 1
ATOM 1732 O O . ASP A 1 220 ? -6.144 8.561 7.588 1.00 97.88 220 ASP A O 1
ATOM 1736 N N . HIS A 1 221 ? -7.707 8.245 9.160 1.00 98.44 221 HIS A N 1
ATOM 1737 C CA . HIS A 1 221 ? -6.761 8.378 10.272 1.00 98.44 221 HIS A CA 1
ATOM 1738 C C . HIS A 1 221 ? -5.789 7.194 10.373 1.00 98.44 221 HIS A C 1
ATOM 1740 O O . HIS A 1 221 ? -4.641 7.386 10.789 1.00 98.44 221 HIS A O 1
ATOM 1746 N N . VAL A 1 222 ? -6.195 5.991 9.951 1.00 98.38 222 VAL A N 1
ATOM 1747 C CA . VAL A 1 222 ? -5.288 4.839 9.823 1.00 98.38 222 VAL A CA 1
ATOM 1748 C C . VAL A 1 222 ? -4.229 5.123 8.759 1.00 98.38 222 VAL A C 1
ATOM 1750 O O . VAL A 1 222 ? -3.040 5.015 9.055 1.00 98.38 222 VAL A O 1
ATOM 1753 N N . LEU A 1 223 ? -4.625 5.554 7.556 1.00 97.69 223 LEU A N 1
ATOM 1754 C CA . LEU A 1 223 ? -3.686 5.880 6.474 1.00 97.69 223 LEU A CA 1
ATOM 1755 C C . LEU A 1 223 ? -2.727 7.010 6.867 1.00 97.69 223 LEU A C 1
ATOM 1757 O O . LEU A 1 223 ? -1.517 6.893 6.663 1.00 97.69 223 LEU A O 1
ATOM 1761 N N . ALA A 1 224 ? -3.234 8.065 7.505 1.00 97.69 224 ALA A N 1
ATOM 1762 C CA . ALA A 1 224 ? -2.390 9.129 8.037 1.00 97.69 224 ALA A CA 1
ATOM 1763 C C . ALA A 1 224 ? -1.379 8.595 9.069 1.00 97.69 224 ALA A C 1
ATOM 1765 O O . ALA A 1 224 ? -0.198 8.944 9.026 1.00 97.69 224 ALA A O 1
ATOM 1766 N N . SER A 1 225 ? -1.808 7.693 9.955 1.00 97.94 225 SER A N 1
ATOM 1767 C CA . SER A 1 225 ? -0.927 7.095 10.962 1.00 97.94 225 SER A CA 1
ATOM 1768 C C . SER A 1 225 ? 0.170 6.225 10.343 1.00 97.94 225 SER A C 1
ATOM 1770 O O . SER A 1 225 ? 1.313 6.273 10.798 1.00 97.94 225 SER A O 1
ATOM 1772 N N . VAL A 1 226 ? -0.139 5.474 9.280 1.00 97.12 226 VAL A N 1
ATOM 1773 C CA . VAL A 1 226 ? 0.855 4.687 8.528 1.00 97.12 226 VAL A CA 1
ATOM 1774 C C . VAL A 1 226 ? 1.905 5.606 7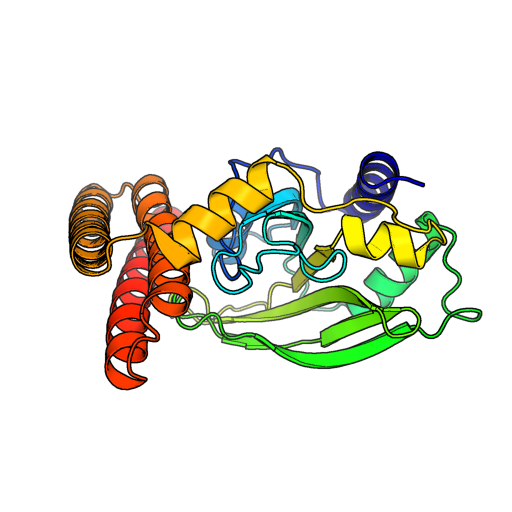.902 1.00 97.12 226 VAL A C 1
ATOM 1776 O O . VAL A 1 226 ? 3.100 5.368 8.065 1.00 97.12 226 VAL A O 1
ATOM 1779 N N . TYR A 1 227 ? 1.483 6.706 7.270 1.00 96.81 227 TYR A N 1
ATOM 1780 C CA . TYR A 1 227 ? 2.409 7.704 6.726 1.00 96.81 227 TYR A CA 1
ATOM 1781 C C . TYR A 1 227 ? 3.334 8.283 7.810 1.00 96.81 227 TYR A C 1
ATOM 1783 O O . TYR A 1 227 ? 4.555 8.309 7.648 1.00 96.81 227 TYR A O 1
ATOM 1791 N N . LEU A 1 228 ? 2.767 8.722 8.939 1.00 96.69 228 LEU A N 1
ATOM 1792 C CA . LEU A 1 228 ? 3.525 9.322 10.042 1.00 96.69 228 LEU A CA 1
ATOM 1793 C C . LEU A 1 228 ? 4.500 8.326 10.692 1.00 96.69 228 LEU A C 1
ATOM 1795 O O . LEU A 1 228 ? 5.604 8.718 11.077 1.00 96.69 228 LEU A O 1
ATOM 1799 N N . LEU A 1 229 ? 4.135 7.042 10.779 1.00 95.62 229 LEU A N 1
ATOM 1800 C CA . LEU A 1 229 ? 5.043 5.989 11.236 1.00 95.62 229 LEU A CA 1
ATOM 1801 C C . LEU A 1 229 ? 6.244 5.835 10.291 1.00 95.62 229 LEU A C 1
ATOM 1803 O O . LEU A 1 229 ? 7.375 5.719 10.770 1.00 95.62 229 LEU A O 1
ATOM 1807 N N . SER A 1 230 ? 6.029 5.890 8.973 1.00 94.19 230 SER A N 1
ATOM 1808 C CA . SER A 1 230 ? 7.118 5.862 7.987 1.00 94.19 230 SER A CA 1
ATOM 1809 C C . SER A 1 230 ? 8.043 7.071 8.125 1.00 94.19 230 SER A C 1
ATOM 1811 O O . SER A 1 230 ? 9.262 6.906 8.112 1.00 94.19 230 SER A O 1
ATOM 1813 N N . VAL A 1 231 ? 7.487 8.272 8.346 1.00 95.75 231 VAL A N 1
ATOM 1814 C CA . VAL A 1 231 ? 8.284 9.484 8.617 1.00 95.75 231 VAL A CA 1
ATOM 1815 C C . VAL A 1 231 ? 9.143 9.311 9.873 1.00 95.75 231 VAL A C 1
ATOM 1817 O O . VAL A 1 231 ? 10.338 9.589 9.831 1.00 95.75 231 VAL A O 1
ATOM 1820 N N . LEU A 1 232 ? 8.571 8.831 10.984 1.00 93.38 232 LEU A N 1
ATOM 1821 C CA . LEU A 1 232 ? 9.331 8.600 12.222 1.00 93.38 232 LEU A CA 1
ATOM 1822 C C . LEU A 1 232 ? 10.440 7.569 12.047 1.00 93.38 232 LEU A C 1
ATOM 1824 O O . LEU A 1 232 ? 11.546 7.763 12.547 1.00 93.38 232 LEU A O 1
ATOM 1828 N N . THR A 1 233 ? 10.132 6.479 11.348 1.00 90.88 233 THR A N 1
ATOM 1829 C CA . THR A 1 233 ? 11.080 5.389 11.110 1.00 90.88 233 THR A CA 1
ATOM 1830 C C . THR A 1 233 ? 12.290 5.893 10.328 1.00 90.88 233 THR A C 1
ATOM 1832 O O . THR A 1 233 ? 13.419 5.600 10.712 1.00 90.88 233 THR A O 1
ATOM 1835 N N . ALA A 1 234 ? 12.063 6.708 9.294 1.00 91.44 234 ALA A N 1
ATOM 1836 C CA . ALA A 1 234 ? 13.130 7.326 8.513 1.00 91.44 234 ALA A CA 1
ATOM 1837 C C . ALA A 1 234 ? 13.910 8.399 9.292 1.00 91.44 234 ALA A C 1
ATOM 1839 O O . ALA A 1 234 ? 15.130 8.479 9.167 1.00 91.44 234 ALA A O 1
ATOM 1840 N N . ARG A 1 235 ? 13.222 9.229 10.091 1.00 89.00 235 ARG A N 1
ATOM 1841 C CA . ARG A 1 235 ? 13.830 10.390 10.763 1.00 89.00 235 ARG A CA 1
ATOM 1842 C C . ARG A 1 235 ? 14.700 10.022 11.959 1.00 89.00 235 ARG A C 1
ATOM 1844 O O . ARG A 1 235 ? 15.789 10.575 12.097 1.00 89.00 235 ARG A O 1
ATOM 1851 N N . ASP A 1 236 ? 14.163 9.201 12.858 1.00 77.44 236 ASP A N 1
ATOM 1852 C CA . ASP A 1 236 ? 14.687 9.026 14.222 1.00 77.44 236 ASP A CA 1
ATOM 1853 C C . ASP A 1 236 ? 15.238 7.614 14.460 1.00 77.44 236 ASP A C 1
ATOM 1855 O O . ASP A 1 236 ? 15.890 7.362 15.468 1.00 77.44 236 ASP A O 1
ATOM 1859 N N . GLY A 1 237 ? 14.992 6.680 13.530 1.00 70.62 237 GLY A N 1
ATOM 1860 C CA . GLY A 1 237 ? 15.425 5.293 13.675 1.00 70.62 237 GLY A CA 1
ATOM 1861 C C . GLY A 1 237 ? 14.824 4.641 14.921 1.00 70.62 237 GLY A C 1
ATOM 1862 O O . GLY A 1 237 ? 15.567 4.152 15.772 1.00 70.62 237 GLY A O 1
ATOM 1863 N N . LEU A 1 238 ? 13.484 4.664 15.027 1.00 82.69 238 LEU A N 1
ATOM 1864 C CA . LEU A 1 238 ? 12.714 4.087 16.139 1.00 82.69 238 LEU A CA 1
ATOM 1865 C C . LEU A 1 238 ? 13.309 2.757 16.616 1.00 82.69 238 LEU A C 1
ATOM 1867 O O . LEU A 1 238 ? 13.606 1.872 15.805 1.00 82.69 238 LEU A O 1
ATOM 1871 N N . SER A 1 239 ? 13.402 2.561 17.935 1.00 89.19 239 SER A N 1
ATOM 1872 C CA . SER A 1 239 ? 13.791 1.249 18.449 1.00 89.19 239 SER A CA 1
ATOM 1873 C C . SER A 1 239 ? 12.778 0.189 18.006 1.00 89.19 239 SER A C 1
ATOM 1875 O O . SER A 1 239 ? 11.581 0.462 17.873 1.00 89.19 239 SER A O 1
ATOM 1877 N N . ALA A 1 240 ? 13.227 -1.059 17.846 1.00 89.69 240 ALA A N 1
ATOM 1878 C CA . ALA A 1 240 ? 12.346 -2.163 17.452 1.00 89.69 240 ALA A CA 1
ATOM 1879 C C . ALA A 1 240 ? 11.108 -2.286 18.367 1.00 89.69 240 ALA A C 1
ATOM 1881 O O . ALA A 1 240 ? 10.017 -2.625 17.912 1.00 89.69 240 ALA A O 1
ATOM 1882 N N . LYS A 1 241 ? 11.260 -1.956 19.657 1.00 93.75 241 LYS A N 1
ATOM 1883 C CA . LYS A 1 241 ? 10.165 -1.949 20.632 1.00 93.75 241 LYS A CA 1
ATOM 1884 C C . LYS A 1 241 ? 9.158 -0.826 20.371 1.00 93.75 241 LYS A C 1
ATOM 1886 O O . LYS A 1 241 ? 7.952 -1.067 20.438 1.00 93.75 241 LYS A O 1
ATOM 1891 N N . GLU A 1 242 ? 9.626 0.390 20.105 1.00 92.56 242 GLU A N 1
ATOM 1892 C CA . GLU A 1 242 ? 8.751 1.531 19.809 1.00 92.56 242 GLU A CA 1
ATOM 1893 C C . GLU A 1 242 ? 8.017 1.328 18.491 1.00 92.56 242 GLU A C 1
ATOM 1895 O O . GLU A 1 242 ? 6.800 1.508 18.445 1.00 92.56 242 GLU A O 1
ATOM 1900 N N . TYR A 1 243 ? 8.728 0.873 17.457 1.00 92.94 243 TYR A N 1
ATOM 1901 C CA . TYR A 1 243 ? 8.133 0.528 16.171 1.00 92.94 243 TYR A CA 1
ATOM 1902 C C . TYR A 1 243 ? 7.026 -0.519 16.337 1.00 92.94 243 TYR A C 1
ATOM 1904 O O . TYR A 1 243 ? 5.897 -0.290 15.905 1.00 92.94 243 TYR A O 1
ATOM 1912 N N . ALA A 1 244 ? 7.302 -1.622 17.043 1.00 94.88 244 ALA A N 1
ATOM 1913 C CA . ALA A 1 244 ? 6.308 -2.665 17.295 1.00 94.88 244 ALA A CA 1
ATOM 1914 C C . ALA A 1 244 ? 5.092 -2.143 18.081 1.00 94.88 244 ALA A C 1
ATOM 1916 O O . ALA A 1 244 ? 3.954 -2.467 17.749 1.00 94.88 244 ALA A O 1
ATOM 1917 N N . THR A 1 245 ? 5.317 -1.296 19.091 1.00 96.38 245 THR A N 1
ATOM 1918 C CA . THR A 1 245 ? 4.238 -0.710 19.907 1.00 96.38 245 THR A CA 1
ATOM 1919 C C . THR A 1 245 ? 3.329 0.187 19.066 1.00 96.38 245 THR A C 1
ATOM 1921 O O . THR A 1 245 ? 2.105 0.091 19.150 1.00 96.38 245 THR A O 1
ATOM 1924 N N . ARG A 1 246 ? 3.914 1.048 18.227 1.00 95.81 246 ARG A N 1
ATOM 1925 C CA . ARG A 1 246 ? 3.158 1.956 17.353 1.00 95.81 246 ARG A CA 1
ATOM 1926 C C . ARG A 1 246 ? 2.415 1.200 16.263 1.00 95.81 246 ARG A C 1
ATOM 1928 O O . ARG A 1 246 ? 1.234 1.448 16.055 1.00 95.81 246 ARG A O 1
ATOM 1935 N N . THR A 1 247 ? 3.079 0.233 15.642 1.00 96.81 247 THR A N 1
ATOM 1936 C CA . THR A 1 247 ? 2.481 -0.652 14.638 1.00 96.81 247 THR A CA 1
ATOM 1937 C C . THR A 1 247 ? 1.274 -1.393 15.206 1.00 96.81 247 THR A C 1
ATOM 1939 O O . THR A 1 247 ? 0.218 -1.396 14.582 1.00 96.81 247 THR A O 1
ATOM 1942 N N . ALA A 1 248 ? 1.383 -1.944 16.420 1.00 97.94 248 ALA A N 1
ATOM 1943 C CA . ALA A 1 248 ? 0.269 -2.611 17.090 1.00 97.94 248 ALA A CA 1
ATOM 1944 C C . ALA A 1 248 ? -0.913 -1.662 17.354 1.00 97.94 248 ALA A C 1
ATOM 1946 O O . ALA A 1 248 ? -2.059 -2.040 17.125 1.00 97.94 248 ALA A O 1
ATOM 1947 N N . ARG A 1 249 ? -0.646 -0.413 17.764 1.00 98.19 249 ARG A N 1
ATOM 1948 C CA . ARG A 1 249 ? -1.701 0.594 17.957 1.00 98.19 249 ARG A CA 1
ATOM 1949 C C . ARG A 1 249 ? -2.437 0.900 16.651 1.00 98.19 249 ARG A C 1
ATOM 1951 O O . ARG A 1 249 ? -3.661 0.904 16.656 1.00 98.19 249 ARG A O 1
ATOM 1958 N N . ILE A 1 250 ? -1.719 1.105 15.544 1.00 98.50 250 ILE A N 1
ATOM 1959 C CA . ILE A 1 250 ? -2.334 1.336 14.222 1.00 98.50 250 ILE A CA 1
ATOM 1960 C C . ILE A 1 250 ? -3.129 0.100 13.777 1.00 98.50 250 ILE A C 1
ATOM 1962 O O . ILE A 1 250 ? -4.255 0.229 13.300 1.00 98.50 250 ILE A O 1
ATOM 1966 N N . ALA A 1 251 ? -2.590 -1.097 14.019 1.00 98.44 251 ALA A N 1
ATOM 1967 C CA . ALA A 1 251 ? -3.268 -2.354 13.727 1.00 98.44 251 ALA A CA 1
ATOM 1968 C C . ALA A 1 251 ? -4.612 -2.460 14.457 1.00 98.44 251 ALA A C 1
ATOM 1970 O O . ALA A 1 251 ? -5.601 -2.876 13.859 1.00 98.44 251 ALA A O 1
ATOM 1971 N N . ASP A 1 252 ? -4.688 -2.051 15.724 1.00 98.62 252 ASP A N 1
ATOM 1972 C CA . ASP A 1 252 ? -5.936 -2.071 16.490 1.00 98.62 252 ASP A CA 1
ATOM 1973 C C . ASP A 1 252 ? -6.987 -1.091 15.945 1.00 98.62 252 ASP A C 1
ATOM 1975 O O . ASP A 1 252 ? -8.172 -1.437 15.904 1.00 98.62 252 ASP A O 1
ATOM 1979 N N . LEU A 1 253 ? -6.565 0.073 15.438 1.00 98.62 253 LEU A N 1
ATOM 1980 C CA . LEU A 1 253 ? -7.446 1.011 14.731 1.00 98.62 253 LEU A CA 1
ATOM 1981 C C . LEU A 1 253 ? -7.967 0.409 13.417 1.00 98.62 253 LEU A C 1
ATOM 1983 O O . LEU A 1 253 ? -9.169 0.449 13.146 1.00 98.62 253 LEU A O 1
ATOM 1987 N N . ALA A 1 254 ? -7.088 -0.228 12.635 1.00 98.56 254 ALA A N 1
ATOM 1988 C CA . ALA A 1 254 ? -7.467 -0.923 11.405 1.00 98.56 254 ALA A CA 1
ATOM 1989 C C . ALA A 1 254 ? -8.453 -2.076 11.674 1.00 98.56 254 ALA A C 1
ATOM 1991 O O . ALA A 1 254 ? -9.425 -2.237 10.936 1.00 98.56 254 ALA A O 1
ATOM 1992 N N . ARG A 1 255 ? -8.268 -2.837 12.768 1.00 98.62 255 ARG A N 1
ATOM 1993 C CA . ARG A 1 255 ? -9.251 -3.838 13.229 1.00 98.62 255 ARG A CA 1
ATOM 1994 C C . ARG A 1 255 ? -10.599 -3.200 13.550 1.00 98.62 255 ARG A C 1
ATOM 1996 O O . ARG A 1 255 ? -11.634 -3.779 13.236 1.00 98.62 255 ARG A O 1
ATOM 2003 N N . GLY A 1 256 ? -10.595 -2.030 14.189 1.00 98.44 256 GLY A N 1
ATOM 2004 C CA . GLY A 1 256 ? -11.805 -1.253 14.458 1.00 98.44 256 GLY A CA 1
ATOM 2005 C C . GLY A 1 256 ? -12.564 -0.909 13.178 1.00 98.44 256 GLY A C 1
ATOM 2006 O O . GLY A 1 256 ? -13.751 -1.210 13.083 1.00 98.44 256 GLY A O 1
ATOM 2007 N N . CYS A 1 257 ? -11.860 -0.377 12.176 1.00 98.56 257 CYS A N 1
ATOM 2008 C CA . CYS A 1 257 ? -12.433 -0.035 10.871 1.00 98.56 257 CYS A CA 1
ATOM 2009 C C . CYS A 1 257 ? -13.019 -1.262 10.161 1.00 98.56 257 CYS A C 1
ATOM 2011 O O . CYS A 1 257 ? -14.151 -1.218 9.685 1.00 98.56 257 CYS A O 1
ATOM 2013 N N . ALA A 1 258 ? -12.267 -2.368 10.125 1.00 97.75 258 ALA A N 1
ATOM 2014 C CA . ALA A 1 258 ? -12.702 -3.602 9.479 1.00 97.75 258 ALA A CA 1
ATOM 2015 C C . ALA A 1 258 ? -13.959 -4.192 10.134 1.00 97.75 258 ALA A C 1
ATOM 2017 O O . ALA A 1 258 ? -14.914 -4.520 9.436 1.00 97.75 258 ALA A O 1
ATOM 2018 N N . ARG A 1 259 ? -13.987 -4.285 11.472 1.00 97.62 259 ARG A N 1
ATOM 2019 C CA . ARG A 1 259 ? -15.159 -4.785 12.207 1.00 97.62 259 ARG A CA 1
ATOM 2020 C C . ARG A 1 259 ? -16.385 -3.911 11.983 1.00 97.62 259 ARG A C 1
ATOM 2022 O O . ARG A 1 259 ? -17.429 -4.445 11.642 1.00 97.62 259 ARG A O 1
ATOM 2029 N N . ALA A 1 260 ? -16.242 -2.592 12.116 1.00 97.69 260 ALA A N 1
ATOM 2030 C CA . ALA A 1 260 ? -17.355 -1.664 11.934 1.00 97.69 260 ALA A CA 1
ATOM 2031 C C . ALA A 1 260 ? -17.955 -1.747 10.519 1.00 97.69 260 ALA A C 1
ATOM 2033 O O . ALA A 1 260 ? -19.171 -1.682 10.367 1.00 97.69 260 ALA A O 1
ATOM 2034 N N . TYR A 1 261 ? -17.121 -1.930 9.490 1.00 97.06 261 TYR A N 1
ATOM 2035 C CA . TYR A 1 261 ? -17.592 -2.139 8.121 1.00 97.06 261 TYR A CA 1
ATOM 2036 C C . TYR A 1 261 ? -18.347 -3.464 7.952 1.00 97.06 261 TYR A C 1
ATOM 2038 O O . TYR A 1 261 ? -19.443 -3.477 7.394 1.00 97.06 261 TYR A O 1
ATOM 2046 N N . VAL A 1 262 ? -17.784 -4.572 8.444 1.00 95.12 262 VAL A N 1
ATOM 2047 C CA . VAL A 1 262 ? -18.418 -5.897 8.339 1.00 95.12 262 VAL A CA 1
ATOM 2048 C C . VAL A 1 262 ? -19.743 -5.926 9.101 1.00 95.12 262 VAL A C 1
ATOM 2050 O O . VAL A 1 262 ? -20.760 -6.311 8.541 1.00 95.12 262 VAL A O 1
ATOM 2053 N N . GLU A 1 263 ? -19.780 -5.414 10.332 1.00 94.75 263 GLU A N 1
ATOM 2054 C CA . GLU A 1 263 ? -21.014 -5.316 11.125 1.00 94.75 263 GLU A CA 1
ATOM 2055 C C . GLU A 1 263 ? -22.093 -4.472 10.430 1.00 94.75 263 GLU A C 1
ATOM 2057 O O . GLU A 1 263 ? -23.272 -4.807 10.499 1.00 94.75 263 GLU A O 1
ATOM 2062 N N . ALA A 1 264 ? -21.704 -3.396 9.738 1.00 94.56 264 ALA A N 1
ATOM 2063 C CA . ALA A 1 264 ? -22.633 -2.543 9.002 1.00 94.56 264 ALA A CA 1
ATOM 2064 C C . ALA A 1 264 ? -23.123 -3.150 7.676 1.00 94.56 264 ALA A C 1
ATOM 2066 O O . ALA A 1 264 ? -24.126 -2.682 7.144 1.00 94.56 264 ALA A O 1
ATOM 2067 N N . THR A 1 265 ? -22.410 -4.133 7.120 1.00 89.81 265 THR A N 1
ATOM 2068 C CA . THR A 1 265 ? -22.743 -4.773 5.833 1.00 89.81 265 THR A CA 1
ATOM 2069 C C . THR A 1 265 ? -23.386 -6.151 5.990 1.00 89.81 265 THR A C 1
ATOM 2071 O O . THR A 1 265 ? -24.061 -6.601 5.068 1.00 89.81 265 THR A O 1
ATOM 2074 N N . ASP A 1 266 ? -23.235 -6.785 7.156 1.00 80.75 266 ASP A N 1
ATOM 2075 C CA . ASP A 1 266 ? -23.945 -8.008 7.549 1.00 80.75 266 ASP A CA 1
ATOM 2076 C C . ASP A 1 266 ? -25.358 -7.737 8.128 1.00 80.75 266 ASP A C 1
ATOM 2078 O O . ASP A 1 266 ? -26.136 -8.682 8.297 1.00 80.75 266 ASP A O 1
ATOM 2082 N N . ALA A 1 267 ? -25.683 -6.480 8.464 1.00 52.94 267 ALA A N 1
ATOM 2083 C CA . ALA A 1 267 ? -26.962 -6.042 9.047 1.00 52.94 267 ALA A CA 1
ATOM 2084 C C . ALA A 1 267 ? -28.034 -5.711 7.994 1.00 52.94 267 ALA A C 1
ATOM 2086 O O . ALA A 1 267 ? -29.218 -6.041 8.253 1.00 52.94 267 ALA A O 1
#